Protein AF-A0A9P5R8H7-F1 (afdb_monomer_lite)

Foldseek 3Di:
DDDDDDDDDDDDDDDDDDDDDDPPPPDPPPVPPPPPPPPDPPPPPPPPPPDPDPDDPPDPPAPPDDDDPVLVVLVVVQCLPLVSVVCQQQQCVDVVRDALVNNLVVSQVSCVVVVHHHDSVRVLVVLVQLLQLLVVLVVLVVVVVPPDDDPVVNVVVSCVSHVCNVSRCVNCVPDPDSHRPHNNPPPPPDDDDDDPDDPPPPDPDDDDDDDDDPVVPPDDPPPPDDDDDDDDDDDDDDDDDDDDDDDDDDDDDDDDDDDDDDDDDPPCPVVVVVVVVVVVVVVVVVVVVVVVVVVVVVVVVVVVVVVVVVVVVVVVVVVVVVVVVVVVVVVVVVVVVVVVVVVVVVVVVVVVVVVVVVVVVVVVPPDPPDD

Secondary structure (DSSP, 8-state):
-------------------------------------------TTS-S---TT-S----S----SPPPHHHHHHHHHHHTSHHHHHHHH-GGGSSSPPPHHHHHHHHHHHHHHTT----HHHHHHHHHHHHHHHHHHHHHHHHGGGS---HHHHHHHHHHH-TTHHHHHHHHSSSS--S-TTTSSTT-SS-----------------------GGG----S--------------------------------------------SS-HHHHHHHHHHHHHHHHHHHHHHHHHHHHHHHHHHHHHHHHHHHHHHHHHHHHHHHHHHHHHHHHHHHHHHHHHHHHHHHHHHHHHHHHHHHHHHHHTS-----

pLDDT: mean 70.63, std 23.41, range [32.88, 98.5]

Structure (mmCIF, N/CA/C/O backbone):
data_AF-A0A9P5R8H7-F1
#
_entry.id   AF-A0A9P5R8H7-F1
#
loop_
_atom_site.group_PDB
_atom_site.id
_atom_site.type_symbol
_atom_site.label_atom_id
_atom_site.label_alt_id
_atom_site.label_comp_id
_atom_site.label_asym_id
_atom_site.label_entity_id
_atom_site.label_seq_id
_atom_site.pdbx_PDB_ins_code
_atom_site.Cartn_x
_atom_site.Cartn_y
_atom_site.Cartn_z
_atom_site.occupancy
_atom_site.B_iso_or_equiv
_atom_site.auth_seq_id
_atom_site.auth_comp_id
_atom_site.auth_asym_id
_atom_site.auth_atom_id
_atom_site.pdbx_PDB_model_num
ATOM 1 N N . MET A 1 1 ? -70.619 -16.893 -37.963 1.00 44.19 1 MET A N 1
ATOM 2 C CA . MET A 1 1 ? -71.552 -15.949 -37.317 1.00 44.19 1 MET A CA 1
ATOM 3 C C . MET A 1 1 ? -70.772 -14.695 -36.994 1.00 44.19 1 MET A C 1
ATOM 5 O O . MET A 1 1 ? -69.764 -14.769 -36.306 1.00 44.19 1 MET A O 1
ATOM 9 N N . SER A 1 2 ? -71.169 -13.599 -37.625 1.00 39.81 2 SER A N 1
ATOM 10 C CA . SER A 1 2 ? -70.500 -12.304 -37.603 1.00 39.81 2 SER A CA 1
ATOM 11 C C . SER A 1 2 ? -70.903 -11.526 -36.353 1.00 39.81 2 SER A C 1
ATOM 13 O O . SER A 1 2 ? -72.093 -11.394 -36.086 1.00 39.81 2 SER A O 1
ATOM 15 N N . SER A 1 3 ? -69.942 -10.963 -35.624 1.00 43.50 3 SER A N 1
ATOM 16 C CA . SER A 1 3 ? -70.226 -9.949 -34.604 1.00 43.50 3 SER A CA 1
ATOM 17 C C . SER A 1 3 ? -69.104 -8.916 -34.555 1.00 43.50 3 SER A C 1
ATOM 19 O O . SER A 1 3 ? -68.051 -9.105 -33.953 1.00 43.50 3 SER A O 1
ATOM 21 N N . SER A 1 4 ? -69.381 -7.828 -35.261 1.00 51.56 4 SER A N 1
ATOM 22 C CA . SER A 1 4 ? -68.771 -6.505 -35.208 1.00 51.56 4 SER A CA 1
ATOM 23 C C . SER A 1 4 ? -68.973 -5.819 -33.850 1.00 51.56 4 SER A C 1
ATOM 25 O O . SER A 1 4 ? -70.066 -5.878 -33.294 1.00 51.56 4 SER A O 1
ATOM 27 N N . GLY A 1 5 ? -67.975 -5.067 -33.383 1.00 43.44 5 GLY A N 1
ATOM 28 C CA . GLY A 1 5 ? -68.107 -4.113 -32.272 1.00 43.44 5 GLY A CA 1
ATOM 29 C C . GLY A 1 5 ? -66.865 -3.221 -32.193 1.00 43.44 5 GLY A C 1
ATOM 30 O O . GLY A 1 5 ? -65.856 -3.613 -31.629 1.00 43.44 5 GLY A O 1
ATOM 31 N N . SER A 1 6 ? -66.806 -2.145 -32.978 1.00 48.56 6 SER A N 1
A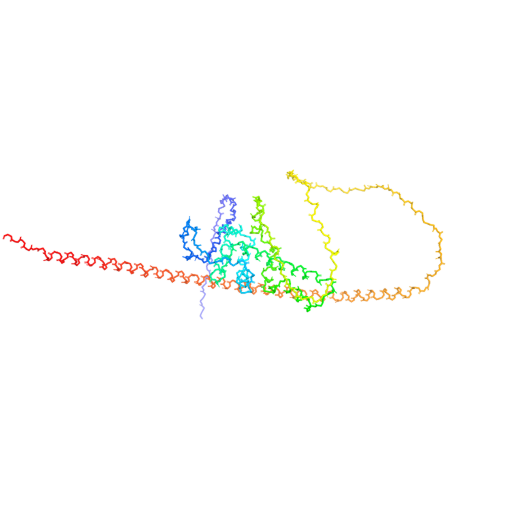TOM 32 C CA . SER A 1 6 ? -67.265 -0.791 -32.619 1.00 48.56 6 SER A CA 1
ATOM 33 C C . SER A 1 6 ? -66.218 0.005 -31.826 1.00 48.56 6 SER A C 1
ATOM 35 O O . SER A 1 6 ? -66.239 0.094 -30.601 1.00 48.56 6 SER A O 1
ATOM 37 N N . THR A 1 7 ? -65.317 0.634 -32.577 1.00 46.81 7 THR A N 1
ATOM 38 C CA . THR A 1 7 ? -64.354 1.657 -32.158 1.00 46.81 7 THR A CA 1
ATOM 39 C C . THR A 1 7 ? -65.070 2.981 -31.871 1.00 46.81 7 THR A C 1
ATOM 41 O O . THR A 1 7 ? -65.591 3.620 -32.783 1.00 46.81 7 THR A O 1
ATOM 44 N N . LYS A 1 8 ? -65.056 3.443 -30.614 1.00 54.94 8 LYS A N 1
ATOM 45 C CA . LYS A 1 8 ? -65.525 4.786 -30.238 1.00 54.94 8 LYS A CA 1
ATOM 46 C C . LYS A 1 8 ? -64.327 5.671 -29.896 1.00 54.94 8 LYS A C 1
ATOM 48 O O . LYS A 1 8 ? -63.748 5.576 -28.820 1.00 54.94 8 LYS A O 1
ATOM 53 N N . ARG A 1 9 ? -63.952 6.523 -30.854 1.00 45.62 9 ARG A N 1
ATOM 54 C CA . ARG A 1 9 ? -63.035 7.655 -30.669 1.00 45.62 9 ARG A CA 1
ATOM 55 C C . ARG A 1 9 ? -63.694 8.681 -29.743 1.00 45.62 9 ARG A C 1
ATOM 57 O O . ARG A 1 9 ? -64.776 9.169 -30.057 1.00 45.62 9 ARG A O 1
ATOM 64 N N . GLN A 1 10 ? -63.029 9.039 -28.648 1.00 48.84 10 GLN A N 1
ATOM 65 C CA . GLN A 1 10 ? -63.297 10.275 -27.914 1.00 48.84 10 GLN A CA 1
ATOM 66 C C . GLN A 1 10 ? -62.145 11.247 -28.164 1.00 48.84 10 GLN A C 1
ATOM 68 O O . GLN A 1 10 ? -61.011 11.030 -27.746 1.00 48.84 10 GLN A O 1
ATOM 73 N N . SER A 1 11 ? -62.458 12.309 -28.897 1.00 49.94 11 SER A N 1
ATOM 74 C CA . SER A 1 11 ? -61.641 13.502 -29.070 1.00 49.94 11 SER A CA 1
ATOM 75 C C . SER A 1 11 ? -61.832 14.414 -27.858 1.00 49.94 11 SER A C 1
ATOM 77 O O . SER A 1 11 ? -62.843 15.106 -27.755 1.00 49.94 11 SER A O 1
ATOM 79 N N . GLY A 1 12 ? -60.869 14.397 -26.937 1.00 47.12 12 GLY A N 1
ATOM 80 C CA . GLY A 1 12 ? -60.758 15.367 -25.851 1.00 47.12 12 GLY A CA 1
ATOM 81 C C . GLY A 1 12 ? -59.873 16.534 -26.278 1.00 47.12 12 GLY A C 1
ATOM 82 O O . GLY A 1 12 ? -58.651 16.431 -26.251 1.00 47.12 12 GLY A O 1
ATOM 83 N N . SER A 1 13 ? -60.507 17.628 -26.693 1.00 47.19 13 SER A N 1
ATOM 84 C CA . SER A 1 13 ? -59.889 18.946 -26.842 1.00 47.19 13 SER A CA 1
ATOM 85 C C . SER A 1 13 ? -59.647 19.529 -25.453 1.00 47.19 13 SER A C 1
ATOM 87 O O . SER A 1 13 ? -60.611 19.806 -24.740 1.00 47.19 13 SER A O 1
ATOM 89 N N . VAL A 1 14 ? -58.386 19.748 -25.079 1.00 53.59 14 VAL A N 1
ATOM 90 C CA . VAL A 1 14 ? -58.046 20.562 -23.907 1.00 53.59 14 VAL A CA 1
ATOM 91 C C . VAL A 1 14 ? -57.077 21.649 -24.349 1.00 53.59 14 VAL A C 1
ATOM 93 O O . VAL A 1 14 ? -55.919 21.407 -24.678 1.00 53.59 14 VAL A O 1
ATOM 96 N N . THR A 1 15 ? -57.618 22.858 -24.412 1.00 44.88 15 THR A N 1
ATOM 97 C CA . THR A 1 15 ? -56.923 24.129 -24.582 1.00 44.88 15 THR A CA 1
ATOM 98 C C . THR A 1 15 ? -55.970 24.356 -23.412 1.00 44.88 15 THR A C 1
ATOM 100 O O . THR A 1 15 ? -56.403 24.643 -22.297 1.00 44.88 15 THR A O 1
ATOM 103 N N . SER A 1 16 ? -54.670 24.241 -23.671 1.00 40.56 16 SER A N 1
ATOM 104 C CA . SER A 1 16 ? -53.615 24.607 -22.726 1.00 40.56 16 SER A CA 1
ATOM 105 C C . SER A 1 16 ? -53.464 26.127 -22.681 1.00 40.56 16 SER A C 1
ATOM 107 O O . SER A 1 16 ? -52.866 26.735 -23.568 1.00 40.56 16 SER A O 1
ATOM 109 N N . THR A 1 17 ? -54.003 26.749 -21.636 1.00 47.34 17 THR A N 1
ATOM 110 C CA . THR A 1 17 ? -53.687 28.130 -21.265 1.00 47.34 17 THR A CA 1
ATOM 111 C C . THR A 1 17 ? -52.236 28.212 -20.805 1.00 47.34 17 THR A C 1
ATOM 113 O O . THR A 1 17 ? -51.846 27.619 -19.799 1.00 47.34 17 THR A O 1
ATOM 116 N N . ALA A 1 18 ? -51.437 28.956 -21.563 1.00 48.09 18 ALA A N 1
ATOM 117 C CA . ALA A 1 18 ? -50.078 29.321 -21.220 1.00 48.09 18 ALA A CA 1
ATOM 118 C C . ALA A 1 18 ? -50.074 30.282 -20.022 1.00 48.09 18 ALA A C 1
ATOM 120 O O . ALA A 1 18 ? -50.443 31.447 -20.146 1.00 48.09 18 ALA A O 1
ATOM 121 N N . THR A 1 19 ? -49.607 29.810 -18.868 1.00 44.69 19 THR A N 1
ATOM 122 C CA . THR A 1 19 ? -49.127 30.680 -17.790 1.00 44.69 19 THR A CA 1
ATOM 123 C C . THR A 1 19 ? -47.609 30.640 -17.779 1.00 44.69 19 THR A C 1
ATOM 125 O O . THR A 1 19 ? -46.993 29.626 -17.442 1.00 44.69 19 THR A O 1
ATOM 128 N N . ALA A 1 20 ? -47.017 31.762 -18.180 1.00 51.56 20 ALA A N 1
ATOM 129 C CA . ALA A 1 20 ? -45.598 32.040 -18.093 1.00 51.56 20 ALA A CA 1
ATOM 130 C C . ALA A 1 20 ? -45.127 31.924 -16.636 1.00 51.56 20 ALA A C 1
ATOM 132 O O . ALA A 1 20 ? -45.407 32.787 -15.807 1.00 51.56 20 ALA A O 1
ATOM 133 N N . SER A 1 21 ? -44.395 30.854 -16.330 1.00 41.25 21 SER A N 1
ATOM 134 C CA . SER A 1 21 ? -43.708 30.697 -15.054 1.00 41.25 21 SER A CA 1
ATOM 135 C C . SER A 1 21 ? -42.206 30.813 -15.280 1.00 41.25 21 SER A C 1
ATOM 137 O O . SER A 1 21 ? -41.552 29.914 -15.804 1.00 41.25 21 SER A O 1
ATOM 139 N N . SER A 1 22 ? -41.711 32.006 -14.951 1.00 44.47 22 SER A N 1
ATOM 140 C CA . SER A 1 22 ? -40.356 32.349 -14.517 1.00 44.47 22 SER A CA 1
ATOM 141 C C . SER A 1 22 ? -39.325 31.215 -14.600 1.00 44.47 22 SER A C 1
ATOM 143 O O . SER A 1 22 ? -39.225 30.347 -13.730 1.00 44.47 22 SER A O 1
ATOM 145 N N . SER A 1 23 ? -38.498 31.277 -15.644 1.00 44.38 23 SER A N 1
ATOM 146 C CA . SER A 1 23 ? -37.297 30.464 -15.821 1.00 44.38 23 SER A CA 1
ATOM 147 C C . SER A 1 23 ? -36.239 30.825 -14.765 1.00 44.38 23 SER A C 1
ATOM 149 O O . SER A 1 23 ? -35.220 31.459 -15.056 1.00 44.38 23 SER A O 1
ATOM 151 N N . LYS A 1 24 ? -36.437 30.370 -13.523 1.00 48.03 24 LYS A N 1
ATOM 152 C CA . LYS A 1 24 ? -35.333 30.167 -12.581 1.00 48.03 24 LYS A CA 1
ATOM 153 C C . LYS A 1 24 ? -34.481 29.035 -13.140 1.00 48.03 24 LYS A C 1
ATOM 155 O O . LYS A 1 24 ? -34.840 27.865 -13.027 1.00 48.03 24 LYS A O 1
ATOM 160 N N . ARG A 1 25 ? -33.348 29.403 -13.751 1.00 42.44 25 ARG A N 1
ATOM 161 C CA . ARG A 1 25 ? -32.241 28.499 -14.085 1.00 42.44 25 ARG A CA 1
ATOM 162 C C . ARG A 1 25 ? -31.930 27.645 -12.855 1.00 42.44 25 ARG A C 1
ATOM 164 O O . ARG A 1 25 ? -31.210 28.078 -11.956 1.00 42.44 25 ARG A O 1
ATOM 171 N N . ARG A 1 26 ? -32.476 26.430 -12.811 1.00 40.03 26 ARG A N 1
ATOM 172 C CA . ARG A 1 26 ? -32.004 25.379 -11.918 1.00 40.03 26 ARG A CA 1
ATOM 173 C C . ARG A 1 26 ? -30.593 25.058 -12.385 1.00 40.03 26 ARG A C 1
ATOM 175 O O . ARG A 1 26 ? -30.404 24.337 -13.359 1.00 40.03 26 ARG A O 1
ATOM 182 N N . ARG A 1 27 ? -29.601 25.654 -11.717 1.00 47.47 27 ARG A N 1
ATOM 183 C CA . ARG A 1 27 ? -28.251 25.093 -11.708 1.00 47.47 27 ARG A CA 1
ATOM 184 C C . ARG A 1 27 ? -28.425 23.619 -11.331 1.00 47.47 27 ARG A C 1
ATOM 186 O O . ARG A 1 27 ? -29.173 23.362 -10.381 1.00 47.47 27 ARG A O 1
ATOM 193 N N . PRO A 1 28 ? -27.830 22.664 -12.063 1.00 46.19 28 PRO A N 1
ATOM 194 C CA . PRO A 1 28 ? -27.804 21.299 -11.579 1.00 46.19 28 PRO A CA 1
ATOM 195 C C . PRO A 1 28 ? -27.222 21.374 -10.172 1.00 46.19 28 PRO A C 1
ATOM 197 O O . PRO A 1 28 ? -26.145 21.941 -9.975 1.00 46.19 28 PRO A O 1
ATOM 200 N N . LEU A 1 29 ? -27.991 20.904 -9.190 1.00 43.50 29 LEU A N 1
ATOM 201 C CA . LEU A 1 29 ? -27.447 20.559 -7.893 1.00 43.50 29 LEU A CA 1
ATOM 202 C C . LEU A 1 29 ? -26.326 19.578 -8.214 1.00 43.50 29 LEU A C 1
ATOM 204 O O . LEU A 1 29 ? -26.573 18.411 -8.516 1.00 43.50 29 LEU A O 1
ATOM 208 N N . ILE A 1 30 ? -25.097 20.093 -8.217 1.00 42.91 30 ILE A N 1
ATOM 209 C CA . ILE A 1 30 ? -23.919 19.309 -7.913 1.00 42.91 30 ILE A CA 1
ATOM 210 C C . ILE A 1 30 ? -24.287 18.744 -6.551 1.00 42.91 30 ILE A C 1
ATOM 212 O O . ILE A 1 30 ? -24.227 19.452 -5.547 1.00 42.91 30 ILE A O 1
ATOM 216 N N . LYS A 1 31 ? -24.834 17.520 -6.542 1.00 44.47 31 LYS A N 1
ATOM 217 C CA . LYS A 1 31 ? -24.885 16.712 -5.335 1.00 44.47 31 LYS A CA 1
ATOM 218 C C . LYS A 1 31 ? -23.462 16.794 -4.833 1.00 44.47 31 LYS A C 1
ATOM 220 O O . LYS A 1 31 ? -22.558 16.343 -5.537 1.00 44.47 31 LYS A O 1
ATOM 225 N N . ALA A 1 32 ? -23.284 17.494 -3.716 1.00 45.84 32 ALA A N 1
ATOM 226 C CA . ALA A 1 32 ? -22.049 17.465 -2.979 1.00 45.84 32 ALA A CA 1
ATOM 227 C C . ALA A 1 32 ? -21.697 15.985 -2.910 1.00 45.84 32 ALA A C 1
ATOM 229 O O . ALA A 1 32 ? -22.467 15.188 -2.369 1.00 45.84 32 ALA A O 1
ATOM 230 N N . LEU A 1 33 ? -20.632 15.614 -3.621 1.00 40.81 33 LEU A N 1
ATOM 231 C CA . LEU A 1 33 ? -19.953 14.361 -3.396 1.00 40.81 33 LEU A CA 1
ATOM 232 C C . LEU A 1 33 ? -19.591 14.456 -1.925 1.00 40.81 33 LEU A C 1
ATOM 234 O O . LEU A 1 33 ? -18.676 15.190 -1.553 1.00 40.81 33 LEU A O 1
ATOM 238 N N . LEU A 1 34 ? -20.432 13.841 -1.092 1.00 44.22 34 LEU A N 1
ATOM 239 C CA . LEU A 1 34 ? -20.101 13.590 0.290 1.00 44.22 34 LEU A CA 1
ATOM 240 C C . LEU A 1 34 ? -18.707 12.967 0.242 1.00 44.22 34 LEU A C 1
ATOM 242 O O . LEU A 1 34 ? -18.481 12.103 -0.618 1.00 44.22 34 LEU A O 1
ATOM 246 N N . PRO A 1 35 ? -17.756 13.459 1.052 1.00 40.81 35 PRO A N 1
ATOM 247 C CA . PRO A 1 35 ? -16.462 12.817 1.130 1.00 40.81 35 PRO A CA 1
ATOM 248 C C . PRO A 1 35 ? -16.745 11.344 1.389 1.00 40.81 35 PRO A C 1
ATOM 250 O O . PRO A 1 35 ? -17.482 11.009 2.314 1.00 40.81 35 PRO A O 1
ATOM 253 N N . ILE A 1 36 ? -16.244 10.489 0.501 1.00 38.62 36 ILE A N 1
ATOM 254 C CA . ILE A 1 36 ? -16.142 9.067 0.774 1.00 38.62 36 ILE A CA 1
ATOM 255 C C . ILE A 1 36 ? -15.228 9.021 1.992 1.00 38.62 36 ILE A C 1
ATOM 257 O O . ILE A 1 36 ? -14.014 9.170 1.869 1.00 38.62 36 ILE A O 1
ATOM 261 N N . THR A 1 37 ? -15.830 8.962 3.175 1.00 36.91 37 THR A N 1
ATOM 262 C CA . THR A 1 37 ? -15.179 8.482 4.378 1.00 36.91 37 THR A CA 1
ATOM 263 C C . THR A 1 37 ? -14.861 7.038 4.052 1.00 36.91 37 THR A C 1
ATOM 265 O O . THR A 1 37 ? -15.726 6.168 4.069 1.00 36.91 37 THR A O 1
ATOM 268 N N . LEU A 1 38 ? -13.642 6.830 3.559 1.00 37.34 38 LEU A N 1
ATOM 269 C CA . LEU A 1 38 ? -13.012 5.531 3.615 1.00 37.34 38 LEU A CA 1
ATOM 270 C C . LEU A 1 38 ? -12.995 5.193 5.100 1.00 37.34 38 LEU A C 1
ATOM 272 O O . LEU A 1 38 ? -12.265 5.837 5.854 1.00 37.34 38 LEU A O 1
ATOM 276 N N . ASP A 1 39 ? -13.850 4.257 5.499 1.00 35.94 39 ASP A N 1
ATOM 277 C CA . ASP A 1 39 ? -13.673 3.518 6.738 1.00 35.94 39 ASP A CA 1
ATOM 278 C C . ASP A 1 39 ? -12.311 2.831 6.610 1.00 35.94 39 ASP A C 1
ATOM 280 O O . ASP A 1 39 ? -12.178 1.740 6.051 1.00 35.94 39 ASP A O 1
ATOM 284 N N . LEU A 1 40 ? -11.263 3.538 7.053 1.00 41.22 40 LEU A N 1
ATOM 285 C CA . LEU A 1 40 ? -10.064 2.875 7.532 1.00 41.22 40 LEU A CA 1
ATOM 286 C C . LEU A 1 40 ? -10.553 1.845 8.554 1.00 41.22 40 LEU A C 1
ATOM 288 O O . LEU A 1 40 ? -11.442 2.195 9.332 1.00 41.22 40 LEU A O 1
ATOM 292 N N . PRO A 1 41 ? -10.003 0.617 8.573 1.00 39.59 41 PRO A N 1
ATOM 293 C CA . PRO A 1 41 ? -10.265 -0.295 9.672 1.00 39.59 41 PRO A CA 1
ATOM 294 C C . PRO A 1 41 ? -10.038 0.489 10.957 1.00 39.59 41 PRO A C 1
ATOM 296 O O . PRO A 1 41 ? -8.939 1.008 11.184 1.00 39.59 41 PRO A O 1
ATOM 299 N N . GLU A 1 42 ? -11.128 0.671 11.697 1.00 40.50 42 GLU A N 1
ATOM 300 C CA . GLU A 1 42 ? -11.137 1.343 12.975 1.00 40.50 42 GLU A CA 1
ATOM 301 C C . GLU A 1 42 ? -10.072 0.631 13.795 1.00 40.50 42 GLU A C 1
ATOM 303 O O . GLU A 1 42 ? -10.102 -0.586 13.990 1.00 40.50 42 GLU A O 1
ATOM 308 N N . VAL A 1 43 ? -9.020 1.371 14.124 1.00 48.56 43 VAL A N 1
ATOM 309 C CA . VAL A 1 43 ? -7.929 0.864 14.938 1.00 48.56 43 VAL A CA 1
ATOM 310 C C . VAL A 1 43 ? -8.453 0.868 16.372 1.00 48.56 43 VAL A C 1
ATOM 312 O O . VAL A 1 43 ? -7.986 1.640 17.197 1.00 48.56 43 VAL A O 1
ATOM 315 N N . GLU A 1 44 ? -9.476 0.053 16.649 1.00 44.78 44 GLU A N 1
ATOM 316 C CA . GLU A 1 44 ? -10.130 -0.045 17.963 1.00 44.78 44 GLU A CA 1
ATOM 317 C C . GLU A 1 44 ? -9.202 -0.645 19.035 1.00 44.78 44 GLU A C 1
ATOM 319 O O . GLU A 1 44 ? -9.541 -0.634 20.210 1.00 44.78 44 GLU A O 1
ATOM 324 N N . ASP A 1 45 ? -7.993 -1.080 18.665 1.00 46.28 45 ASP A N 1
ATOM 325 C CA . ASP A 1 45 ? -6.978 -1.592 19.593 1.00 46.28 45 ASP A CA 1
ATOM 326 C C . ASP A 1 45 ? -5.694 -0.737 19.631 1.00 46.28 45 ASP A C 1
ATOM 328 O O . ASP A 1 45 ? -4.605 -1.242 19.921 1.00 46.28 45 ASP A O 1
ATOM 332 N N . LEU A 1 46 ? -5.773 0.564 19.330 1.00 49.81 46 LEU A N 1
ATOM 333 C CA . LEU A 1 46 ? -4.760 1.508 19.814 1.00 49.81 46 LEU A CA 1
ATOM 334 C C . LEU A 1 46 ? -5.315 2.145 21.095 1.00 49.81 46 LEU A C 1
ATOM 336 O O . LEU A 1 46 ? -6.292 2.883 21.005 1.00 49.81 46 LEU A O 1
ATOM 340 N N . PRO A 1 47 ? -4.756 1.843 22.284 1.00 44.56 47 PRO A N 1
ATOM 341 C CA . PRO A 1 47 ? -5.270 2.382 23.537 1.00 44.56 47 PRO A CA 1
ATOM 342 C C . PRO A 1 47 ? -5.286 3.913 23.469 1.00 44.56 47 PRO A C 1
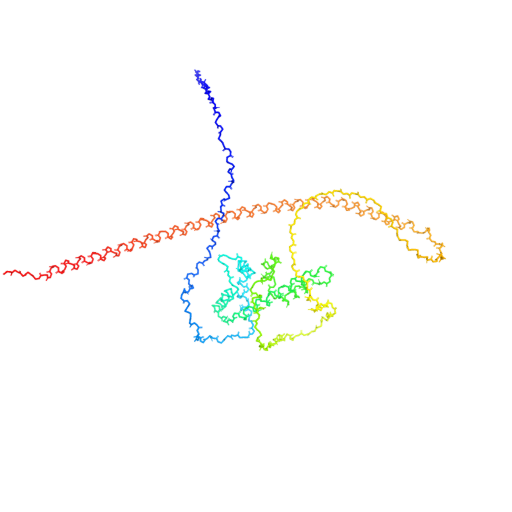ATOM 344 O O . PRO A 1 47 ? -4.237 4.540 23.329 1.00 44.56 47 PRO A O 1
ATOM 347 N N . GLU A 1 48 ? -6.482 4.503 23.575 1.00 50.25 48 GLU A N 1
ATOM 348 C CA . GLU A 1 48 ? -6.705 5.958 23.646 1.00 50.25 48 GLU A CA 1
ATOM 349 C C . GLU A 1 48 ? -6.005 6.602 24.857 1.00 50.25 48 GLU A C 1
ATOM 351 O O . GLU A 1 48 ? -5.771 7.809 24.879 1.00 50.25 48 GLU A O 1
ATOM 356 N N . ASP A 1 49 ? -5.564 5.785 25.812 1.00 41.25 49 ASP A N 1
ATOM 357 C CA . ASP A 1 49 ? -4.670 6.167 26.893 1.00 41.25 49 ASP A CA 1
ATOM 358 C C . ASP A 1 49 ? -3.212 5.863 26.515 1.00 41.25 49 ASP A C 1
ATOM 360 O O . ASP A 1 49 ? -2.600 4.925 27.032 1.00 41.25 49 ASP A O 1
ATOM 364 N N . VAL A 1 50 ? -2.614 6.667 25.631 1.00 43.56 50 VAL A N 1
ATOM 365 C CA . VAL A 1 50 ? -1.154 6.843 25.659 1.00 43.56 50 VAL A CA 1
ATOM 366 C C . VAL A 1 50 ? -0.890 7.869 26.761 1.00 43.56 50 VAL A C 1
ATOM 368 O O . VAL A 1 50 ? -1.159 9.056 26.560 1.00 43.56 50 VAL A O 1
ATOM 371 N N . PRO A 1 51 ? -0.410 7.465 27.953 1.00 36.47 51 PRO A N 1
ATOM 372 C CA . PRO A 1 51 ? -0.138 8.408 29.020 1.00 36.47 51 PRO A CA 1
ATOM 373 C C . PRO A 1 51 ? 0.907 9.400 28.516 1.00 36.47 51 PRO A C 1
ATOM 375 O O . PRO A 1 51 ? 1.925 9.001 27.946 1.00 36.47 51 PRO A O 1
ATOM 378 N N . VAL A 1 52 ? 0.691 10.688 28.783 1.00 45.84 52 VAL A N 1
ATOM 379 C CA . VAL A 1 52 ? 1.625 11.803 28.523 1.00 45.84 52 VAL A CA 1
ATOM 380 C C . VAL A 1 52 ? 2.848 11.720 29.470 1.00 45.84 52 VAL A C 1
ATOM 382 O O . VAL A 1 52 ? 3.320 12.700 30.030 1.00 45.84 52 VAL A O 1
ATOM 385 N N . GLY A 1 53 ? 3.359 10.510 29.700 1.00 40.16 53 GLY A N 1
ATOM 386 C CA . GLY A 1 53 ? 4.362 10.163 30.701 1.00 40.16 53 GLY A CA 1
ATOM 387 C C . GLY A 1 53 ? 5.254 8.988 30.295 1.00 40.16 53 GLY A C 1
ATOM 388 O O . GLY A 1 53 ? 5.771 8.298 31.167 1.00 40.16 53 GLY A O 1
ATOM 389 N N . TYR A 1 54 ? 5.467 8.750 28.996 1.00 42.81 54 TYR A N 1
ATOM 390 C CA . TYR A 1 54 ? 6.523 7.850 28.512 1.00 42.81 54 TYR A CA 1
ATOM 391 C C . TYR A 1 54 ? 7.902 8.523 28.612 1.00 42.81 54 TYR A C 1
ATOM 393 O O . TYR A 1 54 ? 8.574 8.796 27.624 1.00 42.81 54 TYR A O 1
ATOM 401 N N . GLN A 1 55 ? 8.339 8.790 29.838 1.00 44.12 55 GLN A N 1
ATOM 402 C CA . GLN A 1 55 ? 9.754 8.936 30.151 1.00 44.12 55 GLN A CA 1
ATOM 403 C C . GLN A 1 55 ? 10.104 7.748 31.050 1.00 44.12 55 GLN A C 1
ATOM 405 O O . GLN A 1 55 ? 9.601 7.648 32.165 1.00 44.12 55 GLN A O 1
ATOM 410 N N . ASN A 1 56 ? 10.964 6.851 30.559 1.00 39.19 56 ASN A N 1
ATOM 411 C CA . ASN A 1 56 ? 11.640 5.779 31.311 1.00 39.19 56 ASN A CA 1
ATOM 412 C C . ASN A 1 56 ? 11.045 4.356 31.290 1.00 39.19 56 ASN A C 1
ATOM 414 O O . ASN A 1 56 ? 11.348 3.569 32.188 1.00 39.19 56 ASN A O 1
ATOM 418 N N . PHE A 1 57 ? 10.335 3.936 30.236 1.00 41.38 57 PHE A N 1
ATOM 419 C CA . PHE A 1 57 ? 10.455 2.519 29.865 1.00 41.38 57 PHE A CA 1
ATOM 420 C C . PHE A 1 57 ? 11.844 2.339 29.256 1.00 41.38 57 PHE A C 1
ATOM 422 O O . PHE A 1 57 ? 12.150 2.948 28.233 1.00 41.38 57 PHE A O 1
ATOM 429 N N . ARG A 1 58 ? 12.708 1.551 29.910 1.00 39.22 58 ARG A N 1
ATOM 430 C CA . ARG A 1 58 ? 13.963 1.087 29.305 1.00 39.22 58 ARG A CA 1
ATOM 431 C C . ARG A 1 58 ? 13.592 0.337 28.029 1.00 39.22 58 ARG A C 1
ATOM 433 O O . ARG A 1 58 ? 13.195 -0.825 28.088 1.00 39.22 58 ARG A O 1
ATOM 440 N N . HIS A 1 59 ? 13.652 1.040 26.903 1.00 47.66 59 HIS A N 1
ATOM 441 C CA . HIS A 1 59 ? 13.522 0.442 25.590 1.00 47.66 59 HIS A CA 1
ATOM 442 C C . HIS A 1 59 ? 14.577 -0.667 25.486 1.00 47.66 59 HIS A C 1
ATOM 444 O O . HIS A 1 59 ? 15.719 -0.431 25.894 1.00 47.66 59 HIS A O 1
ATOM 450 N N . PRO A 1 60 ? 14.219 -1.872 25.001 1.00 51.41 60 PRO A N 1
ATOM 451 C CA . PRO A 1 60 ? 15.229 -2.840 24.597 1.00 51.41 60 PRO A CA 1
ATOM 452 C C . PRO A 1 60 ? 16.164 -2.104 23.642 1.00 51.41 60 PRO A C 1
ATOM 454 O O . PRO A 1 60 ? 15.682 -1.449 22.720 1.00 51.41 60 PRO A O 1
ATOM 457 N N . GLU A 1 61 ? 17.453 -2.113 23.969 1.00 55.59 61 GLU A N 1
ATOM 458 C CA . GLU A 1 61 ? 18.507 -1.297 23.368 1.00 55.59 61 GLU A CA 1
ATOM 459 C C . GLU A 1 61 ? 18.244 -1.072 21.876 1.00 55.59 61 GLU A C 1
ATOM 461 O O . GLU A 1 61 ? 18.189 -2.029 21.100 1.00 55.59 61 GLU A O 1
ATOM 466 N N . ASN A 1 62 ? 17.992 0.187 21.495 1.00 60.09 62 ASN A N 1
ATOM 467 C CA . ASN A 1 62 ? 17.735 0.561 20.110 1.00 60.09 62 ASN A CA 1
ATOM 468 C C . ASN A 1 62 ? 18.893 0.027 19.264 1.00 60.09 62 ASN A C 1
ATOM 470 O O . ASN A 1 62 ? 20.017 0.517 19.368 1.00 60.09 62 ASN A O 1
ATOM 474 N N . ARG A 1 63 ? 18.629 -0.998 18.446 1.00 62.28 63 ARG A N 1
ATOM 475 C CA . ARG A 1 63 ? 19.639 -1.551 17.547 1.00 62.28 63 ARG A CA 1
ATOM 476 C C . ARG A 1 63 ? 19.995 -0.469 16.533 1.00 62.28 63 ARG A C 1
ATOM 478 O O . ARG A 1 63 ? 19.213 -0.168 15.634 1.00 62.28 63 ARG A O 1
ATOM 485 N N . THR A 1 64 ? 21.184 0.098 16.670 1.00 66.25 64 THR A N 1
ATOM 486 C CA . THR A 1 64 ? 21.821 0.977 15.678 1.00 66.25 64 THR A CA 1
ATOM 487 C C . THR A 1 64 ? 22.611 0.189 14.625 1.00 66.25 64 THR A C 1
ATOM 489 O O . THR A 1 64 ? 23.299 0.781 13.804 1.00 66.25 64 THR A O 1
ATOM 492 N N . GLY A 1 65 ? 22.505 -1.146 14.623 1.00 75.12 65 GLY A N 1
ATOM 493 C CA . GLY A 1 65 ? 23.214 -2.027 13.692 1.00 75.12 65 GLY A CA 1
ATOM 494 C C . GLY A 1 65 ? 22.642 -2.046 12.272 1.00 75.12 65 GLY A C 1
ATOM 495 O O . GLY A 1 65 ? 21.576 -1.487 12.003 1.00 75.12 65 GLY A O 1
ATOM 496 N N . THR A 1 66 ? 23.347 -2.737 11.378 1.00 88.62 66 THR A N 1
ATOM 497 C CA . THR A 1 66 ? 22.973 -2.994 9.980 1.00 88.62 66 THR A CA 1
ATOM 498 C C . THR A 1 66 ? 21.533 -3.507 9.866 1.00 88.62 66 THR A C 1
ATOM 500 O O . THR A 1 66 ? 21.024 -4.172 10.770 1.00 88.62 66 THR A O 1
ATOM 503 N N . TRP A 1 67 ? 20.836 -3.134 8.792 1.00 93.69 67 TRP A N 1
ATOM 504 C CA . TRP A 1 67 ? 19.478 -3.609 8.519 1.00 93.69 67 TRP A CA 1
ATOM 505 C C . TRP A 1 67 ? 19.531 -5.018 7.936 1.00 93.69 67 TRP A C 1
ATOM 507 O O . TRP A 1 67 ? 20.179 -5.225 6.914 1.00 93.69 67 TRP A O 1
ATOM 517 N N . ASP A 1 68 ? 18.829 -5.958 8.564 1.00 94.81 68 ASP A N 1
ATOM 518 C CA . ASP A 1 68 ? 18.692 -7.313 8.034 1.00 94.81 68 ASP A CA 1
ATOM 519 C C . ASP A 1 68 ? 17.629 -7.352 6.926 1.00 94.81 68 ASP A C 1
ATOM 521 O O . ASP A 1 68 ? 16.624 -6.634 6.973 1.00 94.81 68 ASP A O 1
ATOM 525 N N . ASP A 1 69 ? 17.782 -8.273 5.971 1.00 93.56 69 ASP A N 1
ATOM 526 C CA . ASP A 1 69 ? 16.834 -8.472 4.865 1.00 93.56 69 ASP A CA 1
ATOM 527 C C . ASP A 1 69 ? 15.387 -8.660 5.346 1.00 93.56 69 ASP A C 1
ATOM 529 O O . ASP A 1 69 ? 14.436 -8.225 4.698 1.00 93.56 69 ASP A O 1
ATOM 533 N N . ALA A 1 70 ? 15.188 -9.326 6.486 1.00 95.38 70 ALA A N 1
ATOM 534 C CA . ALA A 1 70 ? 13.858 -9.544 7.048 1.00 95.38 70 ALA A CA 1
ATOM 535 C C . ALA A 1 70 ? 13.197 -8.226 7.493 1.00 95.38 70 ALA A C 1
ATOM 537 O O . ALA A 1 70 ? 12.010 -8.021 7.242 1.00 95.38 70 ALA A O 1
ATOM 538 N N . GLU A 1 71 ? 13.969 -7.312 8.086 1.00 95.69 71 GLU A N 1
ATOM 539 C CA . GLU A 1 71 ? 13.495 -5.995 8.524 1.00 95.69 71 GLU A CA 1
ATOM 540 C C . GLU A 1 71 ? 13.132 -5.116 7.326 1.00 95.69 71 GLU A C 1
ATOM 542 O O . GLU A 1 71 ? 12.069 -4.486 7.292 1.00 95.69 71 GLU A O 1
ATOM 547 N N . GLU A 1 72 ? 13.993 -5.124 6.306 1.00 95.38 72 GLU A N 1
ATOM 548 C CA . GLU A 1 72 ? 13.748 -4.419 5.050 1.00 95.38 72 GLU A CA 1
ATOM 549 C C . GLU A 1 72 ? 12.491 -4.936 4.352 1.00 95.38 72 GLU A C 1
ATOM 551 O O . GLU A 1 72 ? 11.678 -4.142 3.879 1.00 95.38 72 GLU A O 1
ATOM 556 N N . ASN A 1 73 ? 12.285 -6.254 4.329 1.00 95.38 73 ASN A N 1
ATOM 557 C CA . ASN A 1 73 ? 11.098 -6.855 3.729 1.00 95.38 73 ASN A CA 1
ATOM 558 C C . ASN A 1 73 ? 9.803 -6.463 4.455 1.00 95.38 73 ASN A C 1
ATOM 560 O O . ASN A 1 73 ? 8.773 -6.321 3.797 1.00 95.38 73 ASN A O 1
ATOM 564 N N . VAL A 1 74 ? 9.827 -6.233 5.774 1.00 96.75 74 VAL A N 1
ATOM 565 C CA . VAL A 1 74 ? 8.657 -5.709 6.506 1.00 96.75 74 VAL A CA 1
ATOM 566 C C . VAL A 1 74 ? 8.344 -4.273 6.072 1.00 96.75 74 VAL A C 1
ATOM 568 O O . VAL A 1 74 ? 7.186 -3.964 5.773 1.00 96.75 74 VAL A O 1
ATOM 571 N N . LEU A 1 75 ? 9.362 -3.409 5.968 1.00 94.88 75 LEU A N 1
ATOM 572 C CA . LEU A 1 75 ? 9.192 -2.040 5.460 1.00 94.88 75 LEU A CA 1
ATOM 573 C C . LEU A 1 75 ? 8.677 -2.029 4.019 1.00 94.88 75 LEU A C 1
ATOM 575 O O . LEU A 1 75 ? 7.716 -1.323 3.703 1.00 94.88 75 LEU A O 1
ATOM 579 N N . LEU A 1 76 ? 9.288 -2.833 3.151 1.00 94.69 76 LEU A N 1
ATOM 580 C CA . LEU A 1 76 ? 8.891 -2.960 1.754 1.00 94.69 76 LEU A CA 1
ATOM 581 C C . LEU A 1 76 ? 7.495 -3.556 1.620 1.00 94.69 76 LEU A C 1
ATOM 583 O O . LEU A 1 76 ? 6.731 -3.088 0.789 1.00 94.69 76 LEU A O 1
ATOM 587 N N . GLY A 1 77 ? 7.115 -4.527 2.450 1.00 95.56 77 GLY A N 1
ATOM 588 C CA . GLY A 1 77 ? 5.759 -5.075 2.477 1.00 95.56 77 GLY A CA 1
ATOM 589 C C . GLY A 1 77 ? 4.714 -4.001 2.780 1.00 95.56 77 GLY A C 1
ATOM 590 O O . GLY A 1 77 ? 3.685 -3.926 2.105 1.00 95.56 77 GLY A O 1
ATOM 591 N N . TRP A 1 78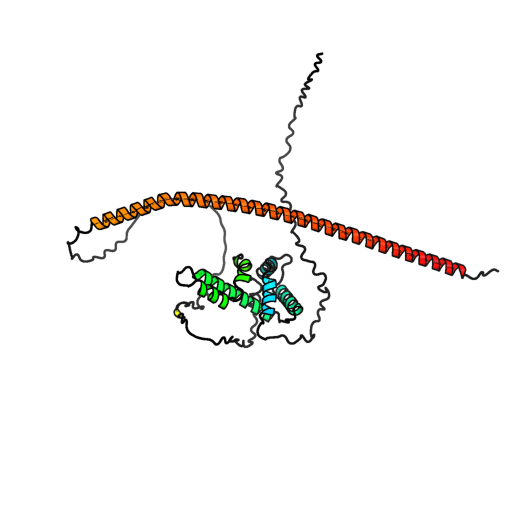 ? 5.011 -3.110 3.731 1.00 94.88 78 TRP A N 1
ATOM 592 C CA . TRP A 1 78 ? 4.148 -1.966 4.016 1.00 94.88 78 TRP A CA 1
ATOM 593 C C . TRP A 1 78 ? 4.100 -0.974 2.843 1.00 94.88 78 TRP A C 1
ATOM 595 O O . TRP A 1 78 ? 3.005 -0.612 2.406 1.00 94.88 78 TRP A O 1
ATOM 605 N N . LEU A 1 79 ? 5.260 -0.589 2.293 1.00 92.44 79 LEU A N 1
ATOM 606 C CA . LEU A 1 79 ? 5.381 0.336 1.152 1.00 92.44 79 LEU A CA 1
ATOM 607 C C . LEU A 1 79 ? 4.834 -0.234 -0.157 1.00 92.44 79 LEU A C 1
ATOM 609 O O . LEU A 1 79 ? 4.486 0.530 -1.054 1.00 92.44 79 LEU A O 1
ATOM 613 N N . ASN A 1 80 ? 4.748 -1.556 -0.285 1.00 90.44 80 ASN A N 1
ATOM 614 C CA . ASN A 1 80 ? 4.242 -2.203 -1.486 1.00 90.44 80 ASN A CA 1
ATOM 615 C C . ASN A 1 80 ? 2.706 -2.167 -1.574 1.00 90.44 80 ASN A C 1
ATOM 617 O O . ASN A 1 80 ? 2.112 -2.601 -2.559 1.00 90.44 80 ASN A O 1
ATOM 621 N N . THR A 1 81 ? 2.032 -1.624 -0.563 1.00 92.00 81 THR A N 1
ATOM 622 C CA . THR A 1 81 ? 0.600 -1.348 -0.651 1.00 92.00 81 THR A CA 1
ATOM 623 C C . THR A 1 81 ? 0.403 0.033 -1.286 1.00 92.00 81 THR A C 1
ATOM 625 O O . THR A 1 81 ? 0.893 1.016 -0.727 1.00 92.00 81 THR A O 1
ATOM 628 N N . PRO A 1 82 ? -0.331 0.166 -2.411 1.00 88.31 82 PRO A N 1
ATOM 629 C CA . PRO A 1 82 ? -0.502 1.449 -3.102 1.00 88.31 82 PRO A CA 1
ATOM 630 C C . PRO A 1 82 ? -1.044 2.572 -2.207 1.00 88.31 82 PRO A C 1
ATOM 632 O O . PRO A 1 82 ? -0.641 3.724 -2.346 1.00 88.31 82 PRO A O 1
ATOM 635 N N . GLU A 1 83 ? -1.927 2.234 -1.267 1.00 89.44 83 GLU A N 1
ATOM 636 C CA . GLU A 1 83 ? -2.515 3.170 -0.302 1.00 89.44 83 GLU A CA 1
ATOM 637 C C . GLU A 1 83 ? -1.471 3.690 0.695 1.00 89.44 83 GLU A C 1
ATOM 639 O O . GLU A 1 83 ? -1.339 4.897 0.886 1.00 89.44 83 GLU A O 1
ATOM 644 N N . ASN A 1 84 ? -0.664 2.790 1.262 1.00 91.12 84 ASN A N 1
ATOM 645 C CA . ASN A 1 84 ? 0.429 3.141 2.171 1.00 91.12 84 ASN A CA 1
ATOM 646 C C . ASN A 1 84 ? 1.530 3.934 1.460 1.00 91.12 84 ASN A C 1
ATOM 648 O O . ASN A 1 84 ? 2.084 4.876 2.022 1.00 91.12 84 ASN A O 1
ATOM 652 N N . TYR A 1 85 ? 1.826 3.597 0.205 1.00 88.81 85 TYR A N 1
ATOM 653 C CA . TYR A 1 85 ? 2.781 4.359 -0.590 1.00 88.81 85 TYR A CA 1
ATOM 654 C C . TYR A 1 85 ? 2.267 5.766 -0.912 1.00 88.81 85 TYR A C 1
ATOM 656 O O . TYR A 1 85 ? 3.011 6.740 -0.803 1.00 88.81 85 TYR A O 1
ATOM 664 N N . ALA A 1 86 ? 0.981 5.905 -1.250 1.00 87.12 86 ALA A N 1
ATOM 665 C CA . ALA A 1 86 ? 0.357 7.210 -1.458 1.00 87.12 86 ALA A CA 1
ATOM 666 C C . ALA A 1 86 ? 0.369 8.060 -0.174 1.00 87.12 86 ALA A C 1
ATOM 668 O O . ALA A 1 86 ? 0.657 9.260 -0.240 1.00 87.12 86 ALA A O 1
ATOM 669 N N . LEU A 1 87 ? 0.120 7.426 0.978 1.00 87.50 87 LEU A N 1
ATOM 670 C CA . LEU A 1 87 ? 0.251 8.019 2.310 1.00 87.50 87 LEU A CA 1
ATOM 671 C C . LEU A 1 87 ? 1.676 8.518 2.575 1.00 87.50 87 LEU A C 1
ATOM 673 O O . LEU A 1 87 ? 1.857 9.655 3.005 1.00 87.50 87 LEU A O 1
ATOM 677 N N . PHE A 1 88 ? 2.679 7.693 2.279 1.00 87.00 88 PHE A N 1
ATOM 678 C CA . PHE A 1 88 ? 4.090 8.040 2.430 1.00 87.00 88 PHE A CA 1
ATOM 679 C C . PHE A 1 88 ? 4.514 9.199 1.513 1.00 87.00 88 PHE A C 1
ATOM 681 O O . PHE A 1 88 ? 5.213 10.115 1.943 1.00 87.00 88 PHE A O 1
ATOM 688 N N . LEU A 1 89 ? 4.066 9.210 0.255 1.00 84.94 89 LEU A N 1
ATOM 689 C CA . LEU A 1 89 ? 4.428 10.267 -0.692 1.00 84.94 89 LEU A CA 1
ATOM 690 C C . LEU A 1 89 ? 3.793 11.619 -0.350 1.00 84.94 89 LEU A C 1
ATOM 692 O O . LEU A 1 89 ? 4.447 12.658 -0.472 1.00 84.94 89 LEU A O 1
ATOM 696 N N . ASN A 1 90 ? 2.512 11.615 0.029 1.00 84.00 90 ASN A N 1
ATOM 697 C CA . ASN A 1 90 ? 1.718 12.827 0.223 1.00 84.00 90 ASN A CA 1
ATOM 698 C C . ASN A 1 90 ? 0.843 12.740 1.484 1.00 84.00 90 ASN A C 1
ATOM 700 O O . ASN A 1 90 ? -0.389 12.714 1.380 1.00 84.00 90 ASN A O 1
ATOM 704 N N . PRO A 1 91 ? 1.447 12.782 2.681 1.00 80.50 91 PRO A N 1
ATOM 705 C CA . PRO A 1 91 ? 0.704 12.635 3.934 1.00 80.50 91 PRO A CA 1
ATOM 706 C C . PRO A 1 91 ? -0.320 13.767 4.152 1.00 80.50 91 PRO A C 1
ATOM 708 O O . PRO A 1 91 ? -1.392 13.558 4.720 1.00 80.50 91 PRO A O 1
ATOM 711 N N . ALA A 1 92 ? -0.048 14.951 3.590 1.00 78.19 92 ALA A N 1
ATOM 712 C CA . ALA A 1 92 ? -0.919 16.125 3.648 1.00 78.19 92 ALA A CA 1
ATOM 713 C C . ALA A 1 92 ? -2.210 16.004 2.814 1.00 78.19 92 ALA A C 1
ATOM 715 O O . ALA A 1 92 ? -3.162 16.745 3.053 1.00 78.19 92 ALA A O 1
ATOM 716 N N . ASN A 1 93 ? -2.262 15.093 1.834 1.00 79.50 93 ASN A N 1
ATOM 717 C CA . ASN A 1 93 ? -3.450 14.908 0.993 1.00 79.50 93 ASN A CA 1
ATOM 718 C C . ASN A 1 93 ? -4.505 14.003 1.645 1.00 79.50 93 ASN A C 1
ATOM 720 O O . ASN A 1 93 ? -5.614 13.883 1.118 1.00 79.50 93 ASN A O 1
ATOM 724 N N . HIS A 1 94 ? -4.182 13.378 2.779 1.00 77.88 94 HIS A N 1
ATOM 725 C CA . HIS A 1 94 ? -5.135 12.582 3.538 1.00 77.88 94 HIS A CA 1
ATOM 726 C C . HIS A 1 94 ? -6.093 13.459 4.355 1.00 77.88 94 HIS A C 1
ATOM 728 O O . HIS A 1 94 ? -5.802 14.610 4.683 1.00 77.88 94 HIS A O 1
ATOM 734 N N . ARG A 1 95 ? -7.279 12.921 4.660 1.00 75.25 95 ARG A N 1
ATOM 735 C CA . ARG A 1 95 ? -8.259 13.549 5.556 1.00 75.25 95 ARG A CA 1
ATOM 736 C C . ARG A 1 95 ? -8.591 12.573 6.689 1.00 75.25 95 ARG A C 1
ATOM 738 O O . ARG A 1 95 ? -9.228 11.565 6.390 1.00 75.25 95 ARG A O 1
ATOM 745 N N . PRO A 1 96 ? -8.197 12.858 7.945 1.00 78.81 96 PRO A N 1
ATOM 746 C CA . PRO A 1 96 ? -7.421 14.024 8.393 1.00 78.81 96 PRO A CA 1
ATOM 747 C C . PRO A 1 96 ? -5.975 14.029 7.846 1.00 78.81 96 PRO A C 1
ATOM 749 O O . PRO A 1 96 ? -5.463 12.961 7.505 1.00 78.81 96 PRO A O 1
ATOM 752 N N . PRO A 1 97 ? -5.328 15.206 7.714 1.00 75.56 97 PRO A N 1
ATOM 753 C CA . PRO A 1 97 ? -3.935 15.288 7.281 1.00 75.56 97 PRO A CA 1
ATOM 754 C C . PRO A 1 97 ? -3.042 14.585 8.301 1.00 75.56 97 PRO A C 1
ATOM 756 O O . PRO A 1 97 ? -3.153 14.827 9.502 1.00 75.56 97 PRO A O 1
ATOM 759 N N . LEU A 1 98 ? -2.169 13.711 7.813 1.00 83.06 98 LEU A N 1
ATOM 760 C CA . LEU A 1 98 ? -1.228 12.968 8.645 1.00 83.06 98 LEU A CA 1
ATOM 761 C C . LEU A 1 98 ? 0.112 13.709 8.658 1.00 83.06 98 LEU A C 1
ATOM 763 O O . LEU A 1 98 ? 0.516 14.292 7.649 1.00 83.06 98 LEU A O 1
ATOM 767 N N . THR A 1 99 ? 0.802 13.707 9.796 1.00 86.12 99 THR A N 1
ATOM 768 C CA . THR A 1 99 ? 2.180 14.207 9.884 1.00 86.12 99 THR A CA 1
ATOM 769 C C . THR A 1 99 ? 3.152 13.115 9.435 1.00 86.12 99 THR A C 1
ATOM 771 O O . THR A 1 99 ? 2.859 11.922 9.542 1.00 86.12 99 THR A O 1
ATOM 774 N N . GLY A 1 100 ? 4.321 13.506 8.916 1.00 85.44 100 GLY A N 1
ATOM 775 C CA . GLY A 1 100 ? 5.374 12.541 8.581 1.00 85.44 100 GLY A CA 1
ATOM 776 C C . GLY A 1 100 ? 5.815 11.725 9.799 1.00 85.44 100 GLY A C 1
ATOM 777 O O . GLY A 1 100 ? 5.981 10.513 9.695 1.00 85.44 100 GLY A O 1
ATOM 778 N N . GLU A 1 101 ? 5.885 12.371 10.965 1.00 87.25 101 GLU A N 1
ATOM 779 C CA . GLU A 1 101 ? 6.167 11.744 12.262 1.00 87.25 101 GLU A CA 1
ATOM 780 C C . GLU A 1 101 ? 5.188 10.618 12.594 1.00 87.25 101 GLU A C 1
ATOM 782 O O . GLU A 1 101 ? 5.613 9.536 12.985 1.00 87.25 101 GLU A O 1
ATOM 787 N N . TYR A 1 102 ? 3.885 10.820 12.366 1.00 89.38 102 TYR A N 1
ATOM 788 C CA . TYR A 1 102 ? 2.889 9.779 12.616 1.00 89.38 102 TYR A CA 1
ATOM 789 C C . TYR A 1 102 ? 3.138 8.530 11.758 1.00 89.38 102 TYR A C 1
ATOM 791 O O . TYR A 1 102 ? 2.982 7.403 12.227 1.00 89.38 102 TYR A O 1
ATOM 799 N N . ILE A 1 103 ? 3.542 8.708 10.497 1.00 91.06 103 ILE A N 1
ATOM 800 C CA . ILE A 1 103 ? 3.857 7.582 9.605 1.00 91.06 103 ILE A CA 1
ATOM 801 C C . ILE A 1 103 ? 5.110 6.848 10.088 1.00 91.06 103 ILE A C 1
ATOM 803 O O . ILE A 1 103 ? 5.121 5.616 10.093 1.00 91.06 103 ILE A O 1
ATOM 807 N N . LEU A 1 104 ? 6.137 7.581 10.523 1.00 92.88 104 LEU A N 1
ATOM 808 C CA . LEU A 1 104 ? 7.354 6.991 11.081 1.00 92.88 104 LEU A CA 1
ATOM 809 C C . LEU A 1 104 ? 7.063 6.214 12.369 1.00 92.88 104 LEU A C 1
ATOM 811 O O . LEU A 1 104 ? 7.517 5.079 12.503 1.00 92.88 104 LEU A O 1
ATOM 815 N N . GLU A 1 105 ? 6.245 6.765 13.266 1.00 91.69 105 GLU A N 1
ATOM 816 C CA . GLU A 1 105 ? 5.861 6.096 14.511 1.00 91.69 105 GLU A CA 1
ATOM 817 C C . GLU A 1 105 ? 5.021 4.841 14.238 1.00 91.69 105 GLU A C 1
ATOM 819 O O . GLU A 1 105 ? 5.219 3.788 14.848 1.00 91.69 105 GLU A O 1
ATOM 824 N N . ARG A 1 106 ? 4.140 4.901 13.233 1.00 92.75 106 ARG A N 1
ATOM 825 C CA . ARG A 1 106 ? 3.376 3.736 12.780 1.00 92.75 106 ARG A CA 1
ATOM 826 C C . ARG A 1 106 ? 4.278 2.644 12.205 1.00 92.75 106 ARG A C 1
ATOM 828 O O . ARG A 1 106 ? 4.073 1.469 12.504 1.00 92.75 106 ARG A O 1
ATOM 835 N N . LEU A 1 107 ? 5.270 3.005 11.393 1.00 94.94 107 LEU A N 1
ATOM 836 C CA . LEU A 1 107 ? 6.243 2.054 10.850 1.00 94.94 107 LEU A CA 1
ATOM 837 C C . LEU A 1 107 ? 7.119 1.444 11.945 1.00 94.94 107 LEU A C 1
ATOM 839 O O . LEU A 1 107 ? 7.338 0.232 11.939 1.00 94.94 107 LEU A O 1
ATOM 843 N N . ARG A 1 108 ? 7.547 2.250 12.921 1.00 94.75 108 ARG A N 1
ATOM 844 C CA . ARG A 1 108 ? 8.244 1.781 14.123 1.00 94.75 108 ARG A CA 1
ATOM 845 C C . ARG A 1 108 ? 7.414 0.752 14.882 1.00 94.75 108 ARG A C 1
ATOM 847 O O . ARG A 1 108 ? 7.931 -0.316 15.202 1.00 94.75 108 ARG A O 1
ATOM 854 N N . TYR A 1 109 ? 6.133 1.029 15.116 1.00 95.25 109 TYR A N 1
ATOM 855 C CA . TYR A 1 109 ? 5.230 0.083 15.772 1.00 95.25 109 TYR A CA 1
ATOM 856 C C . TYR A 1 109 ? 5.095 -1.230 14.984 1.00 95.25 109 TYR A C 1
ATOM 858 O O . TYR A 1 109 ? 5.163 -2.314 15.566 1.00 95.25 109 TYR A O 1
ATOM 866 N N . ILE A 1 110 ? 4.953 -1.158 13.654 1.00 96.06 110 ILE A N 1
ATOM 867 C CA . ILE A 1 110 ? 4.884 -2.349 12.791 1.00 96.06 110 ILE A CA 1
ATOM 868 C C . ILE A 1 110 ? 6.171 -3.171 12.900 1.00 96.06 110 ILE A C 1
ATOM 870 O O . ILE A 1 110 ? 6.103 -4.388 13.075 1.00 96.06 110 ILE A O 1
ATOM 874 N N . LEU A 1 111 ? 7.335 -2.529 12.828 1.00 96.06 111 LEU A N 1
ATOM 875 C CA . LEU A 1 111 ? 8.625 -3.199 12.966 1.00 96.06 111 LEU A CA 1
ATOM 876 C C . LEU A 1 111 ? 8.785 -3.837 14.354 1.00 96.06 111 LEU A C 1
ATOM 878 O O . LEU A 1 111 ? 9.120 -5.018 14.452 1.00 96.06 111 LEU A O 1
ATOM 882 N N . GLN A 1 112 ? 8.431 -3.116 15.420 1.00 96.00 112 GLN A N 1
ATOM 883 C CA . GLN A 1 112 ? 8.455 -3.629 16.790 1.00 96.00 112 GLN A CA 1
ATOM 884 C C . GLN A 1 112 ? 7.539 -4.848 16.966 1.00 96.00 112 GLN A C 1
ATOM 886 O O . GLN A 1 112 ? 7.946 -5.835 17.578 1.00 96.00 112 GLN A O 1
ATOM 891 N N . LYS A 1 113 ? 6.331 -4.823 16.387 1.00 96.38 113 LYS A N 1
ATOM 892 C CA . LYS A 1 113 ? 5.389 -5.954 16.410 1.00 96.38 113 LYS A CA 1
ATOM 893 C C . LYS A 1 113 ? 5.943 -7.198 15.705 1.00 96.38 113 LYS A C 1
ATOM 895 O O . LYS A 1 113 ? 5.604 -8.311 16.094 1.00 96.38 113 LYS A O 1
ATOM 900 N N . ASN A 1 114 ? 6.800 -7.015 14.701 1.00 96.06 114 ASN A N 1
ATOM 901 C CA . ASN A 1 114 ? 7.488 -8.101 13.999 1.00 96.06 114 ASN A CA 1
ATOM 902 C C . ASN A 1 114 ? 8.811 -8.522 14.672 1.00 96.06 114 ASN A C 1
ATOM 904 O O . ASN A 1 114 ? 9.504 -9.388 14.149 1.00 96.06 114 ASN A O 1
ATOM 908 N N . GLY A 1 115 ? 9.153 -7.954 15.835 1.00 95.75 115 GLY A N 1
ATOM 909 C CA . GLY A 1 115 ? 10.363 -8.302 16.587 1.00 95.75 115 GLY A CA 1
ATOM 910 C C . GLY A 1 115 ? 11.609 -7.495 16.211 1.00 95.75 115 GLY A C 1
ATOM 911 O O . GLY A 1 115 ? 12.704 -7.848 16.642 1.00 95.75 115 GLY A O 1
ATOM 912 N N . TYR A 1 116 ? 11.451 -6.403 15.459 1.00 95.81 116 TYR A N 1
ATOM 913 C CA . TYR A 1 116 ? 12.544 -5.578 14.938 1.00 95.81 116 TYR A CA 1
ATOM 914 C C . TYR A 1 116 ? 12.459 -4.139 15.477 1.00 95.81 116 TYR A C 1
ATOM 916 O O . TYR A 1 116 ? 12.067 -3.226 14.755 1.00 95.81 116 TYR A O 1
ATOM 924 N N . PRO A 1 117 ? 12.749 -3.884 16.764 1.00 94.88 117 PRO A N 1
ATOM 925 C CA . PRO A 1 117 ? 12.652 -2.534 17.312 1.00 94.88 117 PRO A C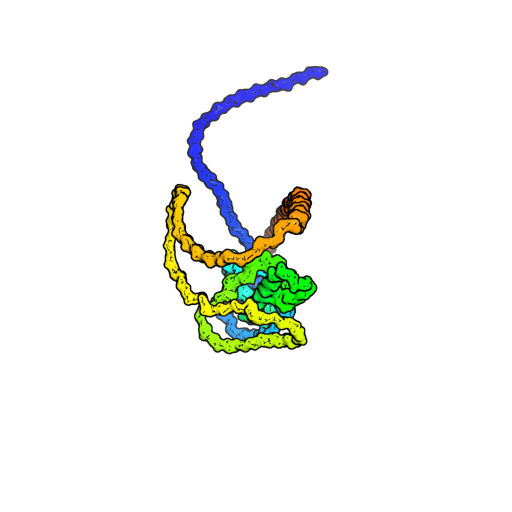A 1
ATOM 926 C C . PRO A 1 117 ? 13.683 -1.604 16.651 1.00 94.88 117 PRO A C 1
ATOM 928 O O . PRO A 1 117 ? 14.891 -1.812 16.771 1.00 94.88 117 PRO A O 1
ATOM 931 N N . ARG A 1 118 ? 13.200 -0.560 15.969 1.00 94.19 118 ARG A N 1
ATOM 932 C CA . ARG A 1 118 ? 14.018 0.480 15.329 1.00 94.19 118 ARG A CA 1
ATOM 933 C C . ARG A 1 118 ? 13.573 1.868 15.773 1.00 94.19 118 ARG A C 1
ATOM 935 O O . ARG A 1 118 ? 12.400 2.099 16.064 1.00 94.19 118 ARG A O 1
ATOM 942 N N . ASP A 1 119 ? 14.531 2.784 15.828 1.00 92.81 119 ASP A N 1
ATOM 943 C CA . ASP A 1 119 ? 14.276 4.190 16.131 1.00 92.81 119 ASP A CA 1
ATOM 944 C C . ASP A 1 119 ? 13.629 4.906 14.924 1.00 92.81 119 ASP A C 1
ATOM 946 O O . ASP A 1 119 ? 14.005 4.593 13.786 1.00 92.81 119 ASP A O 1
ATOM 950 N N . PRO A 1 120 ? 12.693 5.862 15.113 1.00 91.19 120 PRO A N 1
ATOM 951 C CA . PRO A 1 120 ? 12.052 6.570 14.003 1.00 91.19 120 PRO A CA 1
ATOM 952 C C . PRO A 1 120 ? 13.046 7.243 13.051 1.00 91.19 120 PRO A C 1
ATOM 954 O O . PRO A 1 120 ? 12.816 7.247 11.839 1.00 91.19 120 PRO A O 1
ATOM 957 N N . VAL A 1 121 ? 14.172 7.756 13.564 1.00 90.88 121 VAL A N 1
ATOM 958 C CA . VAL A 1 121 ? 15.217 8.383 12.739 1.00 90.88 121 VAL A CA 1
ATOM 959 C C . VAL A 1 121 ? 15.897 7.340 11.851 1.00 90.88 121 VAL A C 1
ATOM 961 O O . VAL A 1 121 ? 16.090 7.565 10.656 1.00 90.88 121 VAL A O 1
ATOM 964 N N . SER A 1 122 ? 16.187 6.156 12.397 1.00 93.06 122 SER A N 1
ATOM 965 C CA . SER A 1 122 ? 16.746 5.038 11.627 1.00 93.06 122 SER A CA 1
ATOM 966 C C . SER A 1 122 ? 15.784 4.579 10.527 1.00 93.06 122 SER A C 1
ATOM 968 O O . SER A 1 122 ? 16.197 4.388 9.381 1.00 93.06 122 SER A O 1
ATOM 970 N N . VAL A 1 123 ? 14.486 4.481 10.841 1.00 94.31 123 VAL A N 1
ATOM 971 C CA . VAL A 1 123 ? 13.434 4.156 9.864 1.00 94.31 123 VAL A CA 1
ATOM 972 C C . VAL A 1 123 ? 13.374 5.216 8.759 1.00 94.31 123 VAL A C 1
ATOM 974 O O . VAL A 1 123 ? 13.370 4.865 7.578 1.00 94.31 123 VAL A O 1
ATOM 977 N N . LYS A 1 124 ? 13.390 6.508 9.113 1.00 93.06 124 LYS A N 1
ATOM 978 C CA . LYS A 1 124 ? 13.401 7.631 8.159 1.00 93.06 124 LYS A CA 1
ATOM 979 C C . LYS A 1 124 ? 14.597 7.552 7.209 1.00 93.06 124 LYS A C 1
ATOM 981 O O . LYS A 1 124 ? 14.416 7.613 5.991 1.00 93.06 124 LYS A O 1
ATOM 986 N N . ASN A 1 125 ? 15.798 7.364 7.755 1.00 92.06 125 ASN A N 1
ATOM 987 C CA . ASN A 1 125 ? 17.027 7.245 6.972 1.00 92.06 125 ASN A CA 1
ATOM 988 C C . ASN A 1 125 ? 16.970 6.037 6.035 1.00 92.06 125 ASN A C 1
ATOM 990 O O . ASN A 1 125 ? 17.292 6.159 4.854 1.00 92.06 125 ASN A O 1
ATOM 994 N N . LYS A 1 126 ? 16.468 4.894 6.514 1.00 94.50 126 LYS A N 1
ATOM 995 C CA . LYS A 1 126 ? 16.338 3.696 5.682 1.00 94.50 126 LYS A CA 1
ATOM 996 C C . LYS A 1 126 ? 15.357 3.882 4.527 1.00 94.50 126 LYS A C 1
ATOM 998 O O . LYS A 1 126 ? 15.652 3.473 3.405 1.00 94.50 126 LYS A O 1
ATOM 1003 N N . LEU A 1 127 ? 14.217 4.526 4.776 1.00 92.75 127 LEU A N 1
ATOM 1004 C CA . LEU A 1 127 ? 13.238 4.858 3.735 1.00 92.75 127 LEU A CA 1
ATOM 1005 C C . LEU A 1 127 ? 13.833 5.781 2.668 1.00 92.75 127 LEU A C 1
ATOM 1007 O O . LEU A 1 127 ? 13.587 5.571 1.479 1.00 92.75 127 LEU A O 1
ATOM 1011 N N . LYS A 1 128 ? 14.636 6.768 3.083 1.00 91.12 128 LYS A N 1
ATOM 1012 C CA . LYS A 1 128 ? 15.368 7.649 2.166 1.00 91.12 128 LYS A CA 1
ATOM 1013 C C . LYS A 1 128 ? 16.341 6.851 1.294 1.00 91.12 128 LYS A C 1
ATOM 1015 O O . LYS A 1 128 ? 16.262 6.952 0.073 1.00 91.12 128 LYS A O 1
ATOM 1020 N N . SER A 1 129 ? 17.158 5.980 1.890 1.00 92.50 129 SER A N 1
ATOM 1021 C CA . SER A 1 129 ? 18.087 5.125 1.138 1.00 92.50 129 SER A CA 1
ATOM 1022 C C . SER A 1 129 ? 17.366 4.213 0.142 1.00 92.50 129 SER A C 1
ATOM 1024 O O . SER A 1 129 ? 17.772 4.136 -1.013 1.00 92.50 129 SER A O 1
ATOM 1026 N N . LEU A 1 130 ? 16.254 3.576 0.535 1.00 92.62 130 LEU A N 1
ATOM 1027 C CA . LEU A 1 130 ? 15.443 2.748 -0.370 1.00 92.62 130 LEU A CA 1
ATOM 1028 C C . LEU A 1 130 ? 14.901 3.555 -1.567 1.00 92.62 130 LEU A C 1
ATOM 1030 O O . LEU A 1 130 ? 14.921 3.065 -2.701 1.00 92.62 130 LEU A O 1
ATOM 1034 N N . ALA A 1 131 ? 14.444 4.790 -1.329 1.00 90.62 131 ALA A N 1
ATOM 1035 C CA . ALA A 1 131 ? 13.993 5.710 -2.374 1.00 90.62 131 ALA A CA 1
ATOM 1036 C C . ALA A 1 131 ? 15.118 6.076 -3.354 1.00 90.62 131 ALA A C 1
ATOM 1038 O O . ALA A 1 131 ? 14.929 5.992 -4.574 1.00 90.62 131 ALA A O 1
ATOM 1039 N N . ASP A 1 132 ? 16.295 6.413 -2.830 1.00 90.88 132 ASP A N 1
ATOM 1040 C CA . ASP A 1 132 ? 17.465 6.786 -3.626 1.00 90.88 132 ASP A CA 1
ATOM 1041 C C . ASP A 1 132 ? 17.997 5.603 -4.449 1.00 90.88 132 ASP A C 1
ATOM 1043 O O . ASP A 1 132 ? 18.260 5.740 -5.648 1.00 90.88 132 ASP A O 1
ATOM 1047 N N . TRP A 1 133 ? 18.074 4.411 -3.852 1.00 93.19 133 TRP A N 1
ATOM 1048 C CA . TRP A 1 133 ? 18.452 3.172 -4.536 1.00 93.19 133 TRP A CA 1
ATOM 1049 C C . TRP A 1 133 ? 17.542 2.875 -5.725 1.00 93.19 133 TRP A C 1
ATOM 1051 O O . TRP A 1 133 ? 18.019 2.632 -6.839 1.00 93.19 133 TRP A O 1
ATOM 1061 N N . TYR A 1 134 ? 16.225 2.952 -5.519 1.00 93.38 134 TYR A N 1
ATOM 1062 C CA . TYR A 1 134 ? 15.257 2.761 -6.593 1.00 93.38 134 TYR A CA 1
ATOM 1063 C C . TYR A 1 134 ? 15.399 3.820 -7.694 1.00 93.38 134 TYR A C 1
ATOM 1065 O O . TYR A 1 134 ? 15.421 3.482 -8.880 1.00 93.38 134 TYR A O 1
ATOM 1073 N N . LYS A 1 135 ? 15.545 5.099 -7.326 1.00 91.00 135 LYS A N 1
ATOM 1074 C CA . LYS A 1 135 ? 15.728 6.200 -8.283 1.00 91.00 135 LYS A CA 1
ATOM 1075 C C . LYS A 1 135 ? 16.976 5.992 -9.143 1.00 91.00 135 LYS A C 1
ATOM 1077 O O . LYS A 1 135 ? 16.901 6.137 -10.363 1.00 91.00 135 LYS A O 1
ATOM 1082 N N . ASN A 1 136 ? 18.087 5.591 -8.531 1.00 91.69 136 ASN A N 1
ATOM 1083 C CA . ASN A 1 136 ? 19.340 5.301 -9.228 1.00 91.69 136 ASN A CA 1
ATOM 1084 C C . ASN A 1 136 ? 19.211 4.098 -10.170 1.00 91.69 136 ASN A C 1
ATOM 1086 O O . ASN A 1 136 ? 19.713 4.134 -11.294 1.00 91.69 136 ASN A O 1
ATOM 1090 N N . ALA A 1 137 ? 18.507 3.047 -9.747 1.00 93.56 137 ALA A N 1
ATOM 1091 C CA . ALA A 1 137 ? 18.216 1.891 -10.590 1.00 93.56 137 ALA A CA 1
ATOM 1092 C C . ALA A 1 137 ? 17.319 2.257 -11.791 1.00 93.56 137 ALA A C 1
ATOM 1094 O O . ALA A 1 137 ? 17.611 1.871 -12.924 1.00 93.56 137 ALA A O 1
ATOM 1095 N N . LYS A 1 138 ? 16.280 3.073 -11.572 1.00 91.88 138 LYS A N 1
ATOM 1096 C CA . LYS A 1 138 ? 15.381 3.566 -12.628 1.00 91.88 138 LYS A CA 1
ATOM 1097 C C . LYS A 1 138 ? 16.092 4.503 -13.611 1.00 91.88 138 LYS A C 1
ATOM 1099 O O . LYS A 1 138 ? 15.846 4.429 -14.814 1.00 91.88 138 LYS A O 1
ATOM 1104 N N . LEU A 1 139 ? 16.985 5.363 -13.115 1.00 89.56 139 LEU A N 1
ATOM 1105 C CA . LEU A 1 139 ? 17.831 6.227 -13.942 1.00 89.56 139 LEU A CA 1
ATOM 1106 C C . LEU A 1 139 ? 18.790 5.403 -14.805 1.00 89.56 139 LEU A C 1
ATOM 1108 O O . LEU A 1 139 ? 18.901 5.646 -16.002 1.00 89.56 139 LEU A O 1
ATOM 1112 N N . LEU A 1 140 ? 19.436 4.388 -14.227 1.00 89.88 140 LEU A N 1
ATOM 1113 C CA . LEU A 1 140 ? 20.269 3.469 -15.000 1.00 89.88 140 LEU A CA 1
ATOM 1114 C C . LEU A 1 140 ? 19.460 2.830 -16.138 1.00 89.88 140 LEU A C 1
ATOM 1116 O O . LEU A 1 140 ? 19.926 2.790 -17.275 1.00 89.88 140 LEU A O 1
ATOM 1120 N N . LEU A 1 141 ? 18.238 2.370 -15.846 1.00 89.00 141 LEU A N 1
ATOM 1121 C CA . LEU A 1 141 ? 17.370 1.758 -16.848 1.00 89.00 141 LEU A CA 1
ATOM 1122 C C . LEU A 1 141 ? 17.008 2.744 -17.971 1.00 89.00 141 LEU A C 1
ATOM 1124 O O . LEU A 1 141 ? 17.041 2.365 -19.141 1.00 89.00 141 LEU A O 1
ATOM 1128 N N . SER A 1 142 ? 16.731 4.014 -17.658 1.00 87.88 142 SER A N 1
ATOM 1129 C CA . SER A 1 142 ? 16.388 5.022 -18.673 1.00 87.88 142 SER A CA 1
ATOM 1130 C C . SER A 1 142 ? 17.562 5.400 -19.587 1.00 87.88 142 SER A C 1
ATOM 1132 O O . SER A 1 142 ? 17.341 5.765 -20.743 1.00 87.88 142 SER A O 1
ATOM 1134 N N . MET A 1 143 ? 18.806 5.253 -19.120 1.00 83.50 143 MET A N 1
ATOM 1135 C CA . MET A 1 143 ? 20.017 5.537 -19.905 1.00 83.50 143 MET A CA 1
ATOM 1136 C C . MET A 1 143 ? 20.398 4.414 -20.887 1.00 83.50 143 MET A C 1
ATOM 1138 O O . MET A 1 143 ? 21.189 4.633 -21.804 1.00 83.50 143 MET A O 1
ATOM 1142 N N . THR A 1 144 ? 19.807 3.221 -20.766 1.00 77.75 144 THR A N 1
ATOM 1143 C CA . THR A 1 144 ? 20.186 2.040 -21.576 1.00 77.75 144 THR A CA 1
ATOM 1144 C C . THR A 1 144 ? 19.760 2.088 -23.047 1.00 77.75 144 THR A C 1
ATOM 1146 O O . THR A 1 144 ? 20.164 1.239 -23.841 1.00 77.75 144 THR A O 1
ATOM 1149 N N . GLY A 1 145 ? 19.027 3.126 -23.464 1.00 67.19 145 GLY A N 1
ATOM 1150 C CA . GLY A 1 145 ? 18.671 3.377 -24.866 1.00 67.19 145 GLY A CA 1
ATOM 1151 C C . GLY A 1 145 ? 19.835 3.808 -25.772 1.00 67.19 145 GLY A C 1
ATOM 1152 O O . GLY A 1 145 ? 19.633 3.958 -26.974 1.00 67.19 145 GLY A O 1
ATOM 1153 N N . GLN A 1 146 ? 21.042 3.999 -25.228 1.00 72.88 146 GLN A N 1
ATOM 1154 C CA . GLN A 1 146 ? 22.226 4.451 -25.977 1.00 72.88 146 GLN A CA 1
ATOM 1155 C C . GLN A 1 146 ? 23.042 3.317 -26.632 1.00 72.88 146 GLN A C 1
ATOM 1157 O O . GLN A 1 146 ? 24.103 3.568 -27.195 1.00 72.88 146 GLN A O 1
ATOM 1162 N N . GLY A 1 147 ? 22.531 2.080 -26.626 1.00 65.06 147 GLY A N 1
ATOM 1163 C CA . GLY A 1 147 ? 22.976 1.039 -27.559 1.00 65.06 147 GLY A CA 1
ATOM 1164 C C . GLY A 1 147 ? 24.219 0.237 -27.170 1.00 65.06 147 GLY A C 1
ATOM 1165 O O . GLY A 1 147 ? 24.819 -0.356 -28.059 1.00 65.06 147 GLY A O 1
ATOM 1166 N N . ASN A 1 148 ? 24.609 0.174 -25.890 1.00 53.12 148 ASN A N 1
ATOM 1167 C CA . ASN A 1 148 ? 25.833 -0.546 -25.512 1.00 53.12 148 ASN A CA 1
ATOM 1168 C C . ASN A 1 148 ? 25.765 -1.279 -24.159 1.00 53.12 148 ASN A C 1
ATOM 1170 O O . ASN A 1 148 ? 26.650 -1.147 -23.316 1.00 53.12 148 ASN A O 1
ATOM 1174 N N . THR A 1 149 ? 24.694 -2.030 -23.888 1.00 66.56 149 THR A N 1
ATOM 1175 C CA . THR A 1 149 ? 24.647 -2.869 -22.676 1.00 66.56 149 THR A CA 1
ATOM 1176 C C . THR A 1 149 ? 23.950 -4.197 -22.940 1.00 66.56 149 THR A C 1
ATOM 1178 O O . THR A 1 149 ? 22.778 -4.229 -23.318 1.00 66.56 149 THR A O 1
ATOM 1181 N N . ASP A 1 150 ? 24.665 -5.299 -22.708 1.00 76.25 150 ASP A N 1
ATOM 1182 C CA . ASP A 1 150 ? 24.083 -6.640 -22.702 1.00 76.25 150 ASP A CA 1
ATOM 1183 C C . ASP A 1 150 ? 22.957 -6.725 -21.667 1.00 76.25 150 ASP A C 1
ATOM 1185 O O . ASP A 1 150 ? 23.121 -6.354 -20.501 1.00 76.25 150 ASP A O 1
ATOM 1189 N N . LYS A 1 151 ? 21.796 -7.242 -22.084 1.00 73.31 151 LYS A N 1
ATOM 1190 C CA . LYS A 1 151 ? 20.579 -7.290 -21.253 1.00 73.31 151 LYS A CA 1
ATOM 1191 C C . LYS A 1 151 ? 20.786 -8.030 -19.925 1.00 73.31 151 LYS A C 1
ATOM 1193 O O . LYS A 1 151 ? 20.229 -7.616 -18.913 1.00 73.31 151 LYS A O 1
ATOM 1198 N N . ALA A 1 152 ? 21.585 -9.099 -19.917 1.00 73.94 152 ALA A N 1
ATOM 1199 C CA . ALA A 1 152 ? 21.888 -9.859 -18.702 1.00 73.94 152 ALA A CA 1
ATOM 1200 C C . ALA A 1 152 ? 22.693 -9.023 -17.687 1.00 73.94 152 ALA A C 1
ATOM 1202 O O . ALA A 1 152 ? 22.347 -8.983 -16.505 1.00 73.94 152 ALA A O 1
ATOM 1203 N N . ASN A 1 153 ? 23.684 -8.266 -18.167 1.00 84.75 153 ASN A N 1
ATOM 1204 C CA . ASN A 1 153 ? 24.490 -7.363 -17.343 1.00 84.75 153 ASN A CA 1
ATOM 1205 C C . ASN A 1 153 ? 23.662 -6.181 -16.828 1.00 84.75 153 ASN A C 1
ATOM 1207 O O . ASN A 1 153 ? 23.876 -5.707 -15.713 1.00 84.75 153 ASN A O 1
ATOM 1211 N N . LEU A 1 154 ? 22.675 -5.722 -17.602 1.00 86.88 154 LEU A N 1
ATOM 1212 C CA . LEU A 1 154 ? 21.776 -4.659 -17.168 1.00 86.88 154 LEU A CA 1
ATOM 1213 C C . LEU A 1 154 ? 20.939 -5.072 -15.950 1.00 86.88 154 LEU A C 1
ATOM 1215 O O . LEU A 1 154 ? 20.883 -4.325 -14.976 1.00 86.88 154 LEU A O 1
ATOM 1219 N N . ILE A 1 155 ? 20.332 -6.262 -15.972 1.00 89.94 155 ILE A N 1
ATOM 1220 C CA . ILE A 1 155 ? 19.515 -6.756 -14.851 1.00 89.94 155 ILE A CA 1
ATOM 1221 C C . ILE A 1 155 ? 20.349 -6.816 -13.566 1.00 89.94 155 ILE A C 1
ATOM 1223 O O . ILE A 1 155 ? 19.907 -6.329 -12.527 1.00 89.94 155 ILE A O 1
ATOM 1227 N N . GLN A 1 156 ? 21.571 -7.349 -13.639 1.00 91.31 156 GLN A N 1
ATOM 1228 C CA . GLN A 1 156 ? 22.473 -7.412 -12.488 1.00 91.31 156 GLN A CA 1
ATOM 1229 C C . GLN A 1 156 ? 22.886 -6.019 -11.997 1.00 91.31 156 GLN A C 1
ATOM 1231 O O . GLN A 1 156 ? 22.862 -5.762 -10.797 1.00 91.31 156 GLN A O 1
ATOM 1236 N N . ARG A 1 157 ? 23.198 -5.083 -12.903 1.00 90.44 157 ARG A N 1
ATOM 1237 C CA . ARG A 1 157 ? 23.556 -3.696 -12.549 1.00 90.44 157 ARG A CA 1
ATOM 1238 C C . ARG A 1 157 ? 22.396 -2.920 -11.914 1.00 90.44 157 ARG A C 1
ATOM 1240 O O . ARG A 1 157 ? 22.648 -2.044 -11.082 1.00 90.44 157 ARG A O 1
ATOM 1247 N N . VAL A 1 158 ? 21.158 -3.228 -12.302 1.00 92.44 158 VAL A N 1
ATOM 1248 C CA . VAL A 1 158 ? 19.928 -2.707 -11.683 1.00 92.44 158 VAL A CA 1
ATOM 1249 C C . VAL A 1 158 ? 19.764 -3.287 -10.278 1.00 92.44 158 VAL A C 1
ATOM 1251 O O . VAL A 1 158 ? 19.637 -2.521 -9.326 1.00 92.44 158 VAL A O 1
ATOM 1254 N N . LEU A 1 159 ? 19.860 -4.613 -10.127 1.00 93.56 159 LEU A N 1
ATOM 1255 C CA . LEU A 1 159 ? 19.743 -5.287 -8.827 1.00 93.56 159 LEU A CA 1
ATOM 1256 C C . LEU A 1 159 ? 20.863 -4.905 -7.848 1.00 93.56 159 LEU A C 1
ATOM 1258 O O . LEU A 1 159 ? 20.602 -4.786 -6.656 1.00 93.56 159 LEU A O 1
ATOM 1262 N N . LYS A 1 160 ? 22.080 -4.633 -8.338 1.00 93.19 160 LYS A N 1
ATOM 1263 C CA . LYS A 1 160 ? 23.198 -4.130 -7.520 1.00 93.19 160 LYS A CA 1
ATOM 1264 C C . LYS A 1 160 ? 22.904 -2.747 -6.924 1.00 93.19 160 LYS A C 1
ATOM 1266 O O . LYS A 1 160 ? 23.379 -2.442 -5.841 1.00 93.19 160 LYS A O 1
ATOM 1271 N N . ARG A 1 161 ? 22.127 -1.908 -7.621 1.00 92.69 161 ARG A N 1
ATOM 1272 C CA . ARG A 1 161 ? 21.720 -0.574 -7.133 1.00 92.69 161 ARG A CA 1
ATOM 1273 C C . ARG A 1 161 ? 20.475 -0.629 -6.263 1.00 92.69 161 ARG A C 1
ATOM 1275 O O . ARG A 1 161 ? 20.374 0.119 -5.305 1.00 92.69 161 ARG A O 1
ATOM 1282 N N . CYS A 1 162 ? 19.519 -1.477 -6.625 1.00 94.69 162 CYS A N 1
ATOM 1283 C CA . CYS A 1 162 ? 18.288 -1.678 -5.882 1.00 94.69 162 CYS A CA 1
ATOM 1284 C C . CYS A 1 162 ? 17.929 -3.160 -5.918 1.00 94.69 162 CYS A C 1
ATOM 1286 O O . CYS A 1 162 ? 17.342 -3.655 -6.885 1.00 94.69 162 CYS A O 1
ATOM 1288 N N . ARG A 1 163 ? 18.257 -3.865 -4.834 1.00 95.31 163 ARG A N 1
ATOM 1289 C CA . ARG A 1 163 ? 18.018 -5.307 -4.698 1.00 95.31 163 ARG A CA 1
ATOM 1290 C C . ARG A 1 163 ? 16.555 -5.695 -4.930 1.00 95.31 163 ARG A C 1
ATOM 1292 O O . ARG A 1 163 ? 16.276 -6.761 -5.465 1.00 95.31 163 ARG A O 1
ATOM 1299 N N . TYR A 1 164 ? 15.630 -4.805 -4.577 1.00 94.38 164 TYR A N 1
ATOM 1300 C CA . TYR A 1 164 ? 14.185 -5.031 -4.645 1.00 94.38 164 TYR A CA 1
ATOM 1301 C C . TYR A 1 164 ? 13.513 -4.357 -5.847 1.00 94.38 164 TYR A C 1
ATOM 1303 O O . TYR A 1 164 ? 12.291 -4.215 -5.860 1.00 94.38 164 TYR A O 1
ATOM 1311 N N . TYR A 1 165 ? 14.285 -3.949 -6.863 1.00 94.69 165 TYR A N 1
ATOM 1312 C CA . TYR A 1 165 ? 13.790 -3.140 -7.981 1.00 94.69 165 TYR A CA 1
ATOM 1313 C C . TYR A 1 165 ? 12.499 -3.691 -8.603 1.00 94.69 165 TYR A C 1
ATOM 1315 O O . TYR A 1 165 ? 11.489 -2.997 -8.637 1.00 94.69 165 TYR A O 1
ATOM 1323 N N . TYR A 1 166 ? 12.495 -4.956 -9.033 1.00 93.25 166 TYR A N 1
ATOM 1324 C CA . TYR A 1 166 ? 11.349 -5.553 -9.735 1.00 93.25 166 TYR A CA 1
ATOM 1325 C C . TYR A 1 166 ? 10.121 -5.781 -8.851 1.00 93.25 166 TYR A C 1
ATOM 1327 O O . TYR A 1 166 ? 9.009 -5.874 -9.365 1.00 93.25 166 TYR A O 1
ATOM 1335 N N . THR A 1 167 ? 10.306 -5.861 -7.536 1.00 91.56 167 THR A N 1
ATOM 1336 C CA . THR A 1 167 ? 9.199 -5.974 -6.582 1.00 91.56 167 THR A CA 1
ATOM 1337 C C . THR A 1 167 ? 8.517 -4.621 -6.383 1.00 91.56 167 THR A C 1
ATOM 1339 O O . THR A 1 167 ? 7.301 -4.551 -6.232 1.00 91.56 167 THR A O 1
ATOM 1342 N N . VAL A 1 168 ? 9.304 -3.544 -6.404 1.00 91.31 168 VAL A N 1
ATOM 1343 C CA . VAL A 1 168 ? 8.877 -2.190 -6.032 1.00 91.31 168 VAL A CA 1
ATOM 1344 C C . VAL A 1 168 ? 8.426 -1.359 -7.247 1.00 91.31 168 VAL A C 1
ATOM 1346 O O . VAL A 1 168 ? 7.505 -0.543 -7.146 1.00 91.31 168 VAL A O 1
ATOM 1349 N N . ASP A 1 169 ? 9.022 -1.589 -8.422 1.00 92.75 169 ASP A N 1
ATOM 1350 C CA . ASP A 1 169 ? 8.754 -0.859 -9.672 1.00 92.75 169 ASP A CA 1
ATOM 1351 C C . ASP A 1 169 ? 7.273 -0.834 -10.100 1.00 92.75 169 ASP A C 1
ATOM 1353 O O . ASP A 1 169 ? 6.801 0.244 -10.465 1.00 92.75 169 ASP A O 1
ATOM 1357 N N . PRO A 1 170 ? 6.469 -1.912 -9.972 1.00 90.31 170 PRO A N 1
ATOM 1358 C CA . PRO A 1 170 ? 5.047 -1.859 -10.328 1.00 90.31 170 PRO A CA 1
ATOM 1359 C C . PRO A 1 170 ? 4.256 -0.781 -9.570 1.00 90.31 170 PRO A C 1
ATOM 1361 O O . PRO A 1 170 ? 3.260 -0.260 -10.073 1.00 90.31 170 PRO A O 1
ATOM 1364 N N . ILE A 1 171 ? 4.705 -0.420 -8.367 1.00 86.75 171 ILE A N 1
ATOM 1365 C CA . ILE A 1 171 ? 3.997 0.491 -7.464 1.00 86.75 171 ILE A CA 1
ATOM 1366 C C . ILE A 1 171 ? 4.631 1.879 -7.535 1.00 86.75 171 ILE A C 1
ATOM 1368 O O . ILE A 1 171 ? 3.938 2.882 -7.726 1.00 86.75 171 ILE A O 1
ATOM 1372 N N . TRP A 1 172 ? 5.960 1.946 -7.465 1.00 87.62 172 TRP A N 1
ATOM 1373 C CA . TRP A 1 172 ? 6.704 3.206 -7.459 1.00 87.62 172 TRP A CA 1
ATOM 1374 C C . TRP A 1 172 ? 6.899 3.769 -8.869 1.00 87.62 172 TRP A C 1
ATOM 1376 O O . TRP A 1 172 ? 7.090 4.968 -9.057 1.00 87.62 172 TRP A O 1
ATOM 1386 N N . GLY A 1 173 ? 6.855 2.916 -9.890 1.00 84.50 173 GLY A N 1
ATOM 1387 C CA . GLY A 1 173 ? 7.010 3.274 -11.297 1.00 84.50 173 GLY A CA 1
ATOM 1388 C C . GLY A 1 173 ? 5.823 4.049 -11.852 1.00 84.50 173 GLY A C 1
ATOM 1389 O O . GLY A 1 173 ? 6.019 4.958 -12.661 1.00 84.50 173 GLY A O 1
ATOM 1390 N N . SER A 1 174 ? 4.620 3.731 -11.362 1.00 77.00 174 SER A N 1
ATOM 1391 C CA . SER A 1 174 ? 3.351 4.346 -11.771 1.00 77.00 174 SER A CA 1
ATOM 1392 C C . SER A 1 174 ? 3.207 5.812 -11.338 1.00 77.00 174 SER A C 1
ATOM 1394 O O . SER A 1 174 ? 2.484 6.585 -11.970 1.00 77.00 174 SER A O 1
ATOM 1396 N N . ASN A 1 175 ? 3.935 6.220 -10.297 1.00 64.88 175 ASN A N 1
ATOM 1397 C CA . ASN A 1 175 ? 3.867 7.559 -9.735 1.00 64.88 175 ASN A CA 1
ATOM 1398 C C . ASN A 1 175 ? 4.993 8.429 -10.314 1.00 64.88 175 ASN A C 1
ATOM 1400 O O . ASN A 1 175 ? 6.175 8.161 -10.121 1.00 64.88 175 ASN A O 1
ATOM 1404 N N . MET A 1 176 ? 4.635 9.511 -11.020 1.00 56.44 176 MET A N 1
ATOM 1405 C CA . MET A 1 176 ? 5.603 10.465 -11.600 1.00 56.44 176 MET A CA 1
ATOM 1406 C C . MET A 1 176 ? 6.500 11.151 -10.553 1.00 56.44 176 MET A C 1
ATOM 1408 O O . MET A 1 176 ? 7.502 11.762 -10.919 1.00 56.44 176 MET A O 1
ATOM 1412 N N . ARG A 1 177 ? 6.149 11.069 -9.264 1.00 60.94 177 ARG A N 1
ATOM 1413 C CA . ARG A 1 177 ? 6.944 11.570 -8.139 1.00 60.94 177 ARG A CA 1
ATOM 1414 C C . ARG A 1 177 ? 7.302 10.398 -7.237 1.00 60.94 177 ARG A C 1
ATOM 1416 O O . ARG A 1 177 ? 6.430 9.855 -6.571 1.00 60.94 177 ARG A O 1
ATOM 1423 N N . THR A 1 178 ? 8.572 10.018 -7.247 1.00 57.97 178 THR A N 1
ATOM 1424 C CA . THR A 1 178 ? 9.131 8.970 -6.380 1.00 57.97 178 THR A CA 1
ATOM 1425 C C . THR A 1 178 ? 9.678 9.526 -5.066 1.00 57.97 178 THR A C 1
ATOM 1427 O O . THR A 1 178 ? 9.983 8.753 -4.167 1.00 57.97 178 THR A O 1
ATOM 1430 N N . GLU A 1 179 ? 9.805 10.850 -4.943 1.00 58.84 179 GLU A N 1
ATOM 1431 C CA . GLU A 1 179 ? 10.262 11.509 -3.719 1.00 58.84 179 GLU A CA 1
ATOM 1432 C C . GLU A 1 179 ? 9.064 11.884 -2.831 1.00 58.84 179 GLU A C 1
ATOM 1434 O O . GLU A 1 179 ? 8.154 12.580 -3.303 1.00 58.84 179 GLU A O 1
ATOM 1439 N N . PRO A 1 180 ? 9.035 11.449 -1.558 1.00 58.72 180 PRO A N 1
ATOM 1440 C CA . PRO A 1 180 ? 8.038 11.904 -0.598 1.00 58.72 180 PRO A CA 1
ATOM 1441 C C . PRO A 1 180 ? 8.295 13.378 -0.275 1.00 58.72 180 PRO A C 1
ATOM 1443 O O . PRO A 1 180 ? 9.344 13.747 0.249 1.00 58.72 180 PRO A O 1
ATOM 1446 N N . ILE A 1 181 ? 7.326 14.232 -0.599 1.00 55.91 181 ILE A N 1
ATOM 1447 C CA . ILE A 1 181 ? 7.531 15.688 -0.638 1.00 55.91 181 ILE A CA 1
ATOM 1448 C C . ILE A 1 181 ? 7.723 16.263 0.773 1.00 55.91 181 ILE A C 1
ATOM 1450 O O . ILE A 1 181 ? 8.455 17.225 0.940 1.00 55.91 181 ILE A O 1
ATOM 1454 N N . ASN A 1 182 ? 7.108 15.657 1.796 1.00 58.59 182 ASN A N 1
ATOM 1455 C CA . ASN A 1 182 ? 6.985 16.300 3.110 1.00 58.59 182 ASN A CA 1
ATOM 1456 C C . ASN A 1 182 ? 7.572 15.506 4.290 1.00 58.59 182 ASN A C 1
ATOM 1458 O O . ASN A 1 182 ? 7.824 16.097 5.330 1.00 58.59 182 ASN A O 1
ATOM 1462 N N . ILE A 1 183 ? 7.786 14.188 4.171 1.00 59.41 183 ILE A N 1
ATOM 1463 C CA . ILE A 1 183 ? 8.258 13.358 5.305 1.00 59.41 183 ILE A CA 1
ATOM 1464 C C . ILE A 1 183 ? 9.782 13.435 5.470 1.00 59.41 183 ILE A C 1
ATOM 1466 O O . ILE A 1 183 ? 10.304 13.302 6.572 1.00 59.41 183 ILE A O 1
ATOM 1470 N N . LEU A 1 184 ? 10.508 13.655 4.370 1.00 59.88 184 LEU A N 1
ATOM 1471 C CA . LEU A 1 184 ? 11.973 13.676 4.367 1.00 59.88 184 LEU A CA 1
ATOM 1472 C C . LEU A 1 184 ? 12.575 15.087 4.454 1.00 59.88 184 LEU A C 1
ATOM 1474 O O . LEU A 1 184 ? 13.779 15.191 4.642 1.00 59.88 184 LEU A O 1
ATOM 1478 N N . GLN A 1 185 ? 11.762 16.141 4.325 1.00 59.62 185 GLN A N 1
ATOM 1479 C CA . GLN A 1 185 ? 12.217 17.540 4.242 1.00 59.62 185 GLN A CA 1
ATOM 1480 C C . GLN A 1 185 ? 11.917 18.373 5.503 1.00 59.62 185 GLN A C 1
ATOM 1482 O O . GLN A 1 185 ? 12.230 19.556 5.538 1.00 59.62 185 GLN A O 1
ATOM 1487 N N . SER A 1 186 ? 11.291 17.793 6.533 1.00 53.91 186 SER A N 1
ATOM 1488 C CA . SER A 1 186 ? 10.787 18.538 7.697 1.00 53.91 186 SER A CA 1
ATOM 1489 C C . SER A 1 186 ? 11.846 19.043 8.684 1.00 53.91 186 SER A C 1
ATOM 1491 O O . SER A 1 186 ? 11.477 19.781 9.590 1.00 53.91 186 SER A O 1
ATOM 1493 N N . ASP A 1 187 ? 13.124 18.682 8.529 1.00 48.19 187 ASP A N 1
ATOM 1494 C CA . ASP A 1 187 ? 14.137 18.908 9.576 1.00 48.19 187 ASP A CA 1
ATOM 1495 C C . ASP A 1 187 ? 15.179 19.982 9.201 1.00 48.19 187 ASP A C 1
ATOM 1497 O O . ASP A 1 187 ? 16.024 20.318 10.020 1.00 48.19 187 ASP A O 1
ATOM 1501 N N . ASP A 1 188 ? 15.099 20.585 8.008 1.00 44.44 188 ASP A N 1
ATOM 1502 C CA . ASP A 1 188 ? 16.065 21.606 7.558 1.00 44.44 188 ASP A CA 1
ATOM 1503 C C . ASP A 1 188 ? 15.674 23.044 7.973 1.00 44.44 188 ASP A C 1
ATOM 1505 O O . ASP A 1 188 ? 16.016 24.017 7.296 1.00 44.44 188 ASP A O 1
ATOM 1509 N N . VAL A 1 189 ? 14.955 23.210 9.089 1.00 42.22 189 VAL A N 1
ATOM 1510 C CA . VAL A 1 189 ? 14.733 24.527 9.710 1.00 42.22 189 VAL A CA 1
ATOM 1511 C C . VAL A 1 189 ? 15.430 24.559 11.070 1.00 42.22 189 VAL A C 1
ATOM 1513 O O . VAL A 1 189 ? 14.858 24.181 12.083 1.00 42.22 189 VAL A O 1
ATOM 1516 N N . GLU A 1 190 ? 16.677 25.036 11.028 1.00 39.81 190 GLU A N 1
ATOM 1517 C CA . GLU A 1 190 ? 17.451 25.651 12.117 1.00 39.81 190 GLU A CA 1
ATOM 1518 C C . GLU A 1 190 ? 17.620 24.834 13.410 1.00 39.81 190 GLU A C 1
ATOM 1520 O O . GLU A 1 190 ? 16.879 24.967 14.382 1.00 39.81 190 GLU A O 1
ATOM 1525 N N . GLY A 1 191 ? 18.709 24.069 13.463 1.00 33.94 191 GLY A N 1
ATOM 1526 C CA . GLY A 1 191 ? 19.233 23.508 14.702 1.00 33.94 191 GLY A CA 1
ATOM 1527 C C . GLY A 1 191 ? 20.628 22.943 14.494 1.00 33.94 191 GLY A C 1
ATOM 1528 O O . GLY A 1 191 ? 20.783 21.737 14.345 1.00 33.94 191 GLY A O 1
ATOM 1529 N N . GLU A 1 192 ? 21.634 23.819 14.458 1.00 38.38 192 GLU A N 1
ATOM 1530 C CA . GLU A 1 192 ? 23.043 23.443 14.586 1.00 38.38 192 GLU A CA 1
ATOM 1531 C C . GLU A 1 192 ? 23.223 22.600 15.859 1.00 38.38 192 GLU A C 1
ATOM 1533 O O . GLU A 1 192 ? 23.262 23.115 16.972 1.00 38.38 192 GLU A O 1
ATOM 1538 N N . ASN A 1 193 ? 23.298 21.285 15.697 1.00 35.44 193 ASN A N 1
ATOM 1539 C CA . ASN A 1 193 ? 23.971 20.403 16.632 1.00 35.44 193 ASN A CA 1
ATOM 1540 C C . ASN A 1 193 ? 24.856 19.492 15.793 1.00 35.44 193 ASN A C 1
ATOM 1542 O O . ASN A 1 193 ? 24.391 18.543 15.161 1.00 35.44 193 ASN A O 1
ATOM 1546 N N . GLU A 1 194 ? 26.136 19.846 15.769 1.00 43.16 194 GLU A N 1
ATOM 1547 C CA . GLU A 1 194 ? 27.240 19.003 15.338 1.00 43.16 194 GLU A CA 1
ATOM 1548 C C . GLU A 1 194 ? 27.209 17.700 16.150 1.00 43.16 194 GLU A C 1
ATOM 1550 O O . GLU A 1 194 ? 27.718 17.615 17.265 1.00 43.16 194 GLU A O 1
ATOM 1555 N N . ALA A 1 195 ? 26.568 16.674 15.601 1.00 41.16 195 ALA A N 1
ATOM 1556 C CA . ALA A 1 195 ? 26.853 15.296 15.952 1.00 41.16 195 ALA A CA 1
ATOM 1557 C C . ALA A 1 195 ? 27.642 14.718 14.781 1.00 41.16 195 ALA A C 1
ATOM 1559 O O . ALA A 1 195 ? 27.095 14.503 13.699 1.00 41.16 195 ALA A O 1
ATOM 1560 N N . GLU A 1 196 ? 28.943 14.549 15.004 1.00 36.47 196 GLU A N 1
ATOM 1561 C CA . GLU A 1 196 ? 29.904 13.928 14.097 1.00 36.47 196 GLU A CA 1
ATOM 1562 C C . GLU A 1 196 ? 29.321 12.631 13.515 1.00 36.47 196 GLU A C 1
ATOM 1564 O O . GLU A 1 196 ? 29.184 11.609 14.191 1.00 36.47 196 GLU A O 1
ATOM 1569 N N . GLY A 1 197 ? 28.921 12.703 12.246 1.00 35.16 197 GLY A N 1
ATOM 1570 C CA . GLY A 1 197 ? 28.441 11.567 11.482 1.00 35.16 197 GLY A CA 1
ATOM 1571 C C . GLY A 1 197 ? 29.606 10.643 11.170 1.00 35.16 197 GLY A C 1
ATOM 1572 O O . GLY A 1 197 ? 30.452 10.967 10.342 1.00 35.16 197 GLY A O 1
ATOM 1573 N N . GLN A 1 198 ? 29.633 9.482 11.820 1.00 37.97 198 GLN A N 1
ATOM 1574 C CA . GLN A 1 198 ? 30.387 8.340 11.324 1.00 37.97 198 GLN A CA 1
ATOM 1575 C C . GLN A 1 198 ? 29.793 7.939 9.974 1.00 37.97 198 GLN A C 1
ATOM 1577 O O . GLN A 1 198 ? 28.698 7.377 9.898 1.00 37.97 198 GLN A O 1
ATOM 1582 N N . GLU A 1 199 ? 30.516 8.268 8.910 1.00 38.12 199 GLU A N 1
ATOM 1583 C CA . GLU A 1 199 ? 30.325 7.699 7.586 1.00 38.12 199 GLU A CA 1
ATOM 1584 C C . GLU A 1 199 ? 30.490 6.176 7.711 1.00 38.12 199 GLU A C 1
ATOM 1586 O O . GLU A 1 199 ? 31.587 5.662 7.922 1.00 38.12 199 GLU A O 1
ATOM 1591 N N . GLN A 1 200 ? 29.373 5.445 7.676 1.00 41.81 200 GLN A N 1
ATOM 1592 C CA . GLN A 1 200 ? 29.387 3.996 7.509 1.00 41.81 200 GLN A CA 1
ATOM 1593 C C . GLN A 1 200 ? 29.836 3.706 6.076 1.00 41.81 200 GLN A C 1
ATOM 1595 O O . GLN A 1 200 ? 29.040 3.729 5.137 1.00 41.81 200 GLN A O 1
ATOM 1600 N N . GLU A 1 201 ? 31.136 3.474 5.920 1.00 37.44 201 GLU A N 1
ATOM 1601 C CA . GLU A 1 201 ? 31.699 2.771 4.775 1.00 37.44 201 GLU A CA 1
ATOM 1602 C C . GLU A 1 201 ? 31.178 1.328 4.808 1.00 37.44 201 GLU A C 1
ATOM 1604 O O . GLU A 1 201 ? 31.672 0.477 5.548 1.00 37.44 201 GLU A O 1
ATOM 1609 N N . ASP A 1 202 ? 30.139 1.049 4.021 1.00 39.66 202 ASP A N 1
ATOM 1610 C CA . ASP A 1 202 ? 29.755 -0.320 3.687 1.00 39.66 202 ASP A CA 1
ATOM 1611 C C . ASP A 1 202 ? 30.856 -0.919 2.789 1.00 39.66 202 ASP A C 1
ATOM 1613 O O . ASP A 1 202 ? 30.815 -0.830 1.557 1.00 39.66 202 ASP A O 1
ATOM 1617 N N . GLU A 1 203 ? 31.878 -1.495 3.425 1.00 41.75 203 GLU A N 1
ATOM 1618 C CA . GLU A 1 203 ? 32.989 -2.214 2.801 1.00 41.75 203 GLU A CA 1
ATOM 1619 C C . GLU A 1 203 ? 32.483 -3.503 2.126 1.00 41.75 203 GLU A C 1
ATOM 1621 O O . GLU A 1 203 ? 32.475 -4.591 2.699 1.00 41.75 203 GLU A O 1
ATOM 1626 N N . TYR A 1 204 ? 32.053 -3.389 0.868 1.00 42.06 204 TYR A N 1
ATOM 1627 C CA . TYR A 1 204 ? 31.946 -4.527 -0.045 1.00 42.06 204 TYR A CA 1
ATOM 1628 C C . TYR A 1 204 ? 33.281 -4.693 -0.781 1.00 42.06 204 TYR A C 1
ATOM 1630 O O . TYR A 1 204 ? 33.454 -4.202 -1.897 1.00 42.06 204 TYR A O 1
ATOM 1638 N N . GLN A 1 205 ? 34.231 -5.385 -0.148 1.00 41.66 205 GLN A N 1
ATOM 1639 C CA . GLN A 1 205 ? 35.404 -5.925 -0.836 1.00 41.66 205 GLN A CA 1
ATOM 1640 C C . GLN A 1 205 ? 34.976 -7.082 -1.750 1.00 41.66 205 GLN A C 1
ATOM 1642 O O . GLN A 1 205 ? 34.704 -8.182 -1.281 1.00 41.66 205 GLN A O 1
ATOM 1647 N N . ASP A 1 206 ? 34.903 -6.803 -3.051 1.00 43.47 206 ASP A N 1
ATOM 1648 C CA . ASP A 1 206 ? 35.476 -7.664 -4.095 1.00 43.47 206 ASP A CA 1
ATOM 1649 C C . ASP A 1 206 ? 35.517 -6.884 -5.428 1.00 43.47 206 ASP A C 1
ATOM 1651 O O . ASP A 1 206 ? 34.510 -6.681 -6.113 1.00 43.47 206 ASP A O 1
ATOM 1655 N N . GLU A 1 207 ? 36.718 -6.405 -5.756 1.00 55.25 207 GLU A N 1
ATOM 1656 C CA . GLU A 1 207 ? 37.170 -5.950 -7.082 1.00 55.25 207 GLU A CA 1
ATOM 1657 C C . GLU A 1 207 ? 37.529 -7.196 -7.942 1.00 55.25 207 GLU A C 1
ATOM 1659 O O . GLU A 1 207 ? 37.899 -8.221 -7.361 1.00 55.25 207 GLU A O 1
ATOM 1664 N N . PRO A 1 208 ? 37.483 -7.155 -9.299 1.00 54.81 208 PRO A N 1
ATOM 1665 C CA . PRO A 1 208 ? 37.993 -6.008 -10.044 1.00 54.81 208 PRO A CA 1
ATOM 1666 C C . PRO A 1 208 ? 37.214 -5.500 -11.274 1.00 54.81 208 PRO A C 1
ATOM 1668 O O . PRO A 1 208 ? 36.598 -6.257 -12.023 1.00 54.81 208 PRO A O 1
ATOM 1671 N N . ASP A 1 209 ? 37.383 -4.188 -11.471 1.00 46.88 209 ASP A N 1
ATOM 1672 C CA . ASP A 1 209 ? 37.649 -3.480 -12.736 1.00 46.88 209 ASP A CA 1
ATOM 1673 C C . ASP A 1 209 ? 36.517 -3.337 -13.781 1.00 46.88 209 ASP A C 1
ATOM 1675 O O . ASP A 1 209 ? 36.372 -4.116 -14.718 1.00 46.88 209 ASP A O 1
ATOM 1679 N N . ASP A 1 210 ? 35.767 -2.237 -13.653 1.00 41.34 210 ASP A N 1
ATOM 1680 C CA . ASP A 1 210 ? 35.100 -1.532 -14.760 1.00 41.34 210 ASP A CA 1
ATOM 1681 C C . ASP A 1 210 ? 35.260 -0.021 -14.486 1.00 41.34 210 ASP A C 1
ATOM 1683 O O . ASP A 1 210 ? 34.350 0.671 -14.016 1.00 41.34 210 ASP A O 1
ATOM 1687 N N . ASN A 1 211 ? 36.473 0.482 -14.715 1.00 41.53 211 ASN A N 1
ATOM 1688 C CA . ASN A 1 211 ? 36.844 1.888 -14.591 1.00 41.53 211 ASN A CA 1
ATOM 1689 C C . ASN A 1 211 ? 36.017 2.765 -15.560 1.00 41.53 211 ASN A C 1
ATOM 1691 O O . ASN A 1 211 ? 36.364 2.935 -16.731 1.00 41.53 211 ASN A O 1
ATOM 1695 N N . ILE A 1 212 ? 34.893 3.313 -15.088 1.00 47.03 212 ILE A N 1
ATOM 1696 C CA . ILE A 1 212 ? 34.164 4.386 -15.776 1.00 47.03 212 ILE A CA 1
ATOM 1697 C C . ILE A 1 212 ? 34.761 5.713 -15.282 1.00 47.03 212 ILE A C 1
ATOM 1699 O O . ILE A 1 212 ? 34.614 6.021 -14.098 1.00 47.03 212 ILE A O 1
ATOM 1703 N N . PRO A 1 213 ? 35.409 6.518 -16.145 1.00 40.66 213 PRO A N 1
ATOM 1704 C CA . PRO A 1 213 ? 36.067 7.749 -15.722 1.00 40.66 213 PRO A CA 1
ATOM 1705 C C . PRO A 1 213 ? 35.087 8.722 -15.058 1.00 40.66 213 PRO A C 1
ATOM 1707 O O . PRO A 1 213 ? 34.046 9.064 -15.625 1.00 40.66 213 PRO A O 1
ATOM 1710 N N . ALA A 1 214 ? 35.467 9.232 -13.885 1.00 45.66 214 ALA A N 1
ATOM 1711 C CA . ALA A 1 214 ? 34.737 10.241 -13.110 1.00 45.66 214 ALA A CA 1
ATOM 1712 C C . ALA A 1 214 ? 34.574 11.604 -13.830 1.00 45.66 214 ALA A C 1
ATOM 1714 O O . ALA A 1 214 ? 33.936 12.517 -13.313 1.00 45.66 214 ALA A O 1
ATOM 1715 N N . GLU A 1 215 ? 35.094 11.740 -15.049 1.00 45.19 215 GLU A N 1
ATOM 1716 C CA . GLU A 1 215 ? 35.102 12.968 -15.850 1.00 45.19 215 GLU A CA 1
ATOM 1717 C C . GLU A 1 215 ? 33.745 13.284 -16.524 1.00 45.19 215 GLU A C 1
ATOM 1719 O O . GLU A 1 215 ? 33.549 14.376 -17.050 1.00 45.19 215 GLU A O 1
ATOM 1724 N N . ILE A 1 216 ? 32.763 12.368 -16.471 1.00 43.94 216 ILE A N 1
ATOM 1725 C CA . ILE A 1 216 ? 31.416 12.564 -17.057 1.00 43.94 216 ILE A CA 1
ATOM 1726 C C . ILE A 1 216 ? 30.401 13.166 -16.056 1.00 43.94 216 ILE A C 1
ATOM 1728 O O . ILE A 1 216 ? 29.340 13.641 -16.462 1.00 43.94 216 ILE A O 1
ATOM 1732 N N . LEU A 1 217 ? 30.717 13.232 -14.757 1.00 40.78 217 LEU A N 1
ATOM 1733 C CA . LEU A 1 217 ? 29.819 13.774 -13.719 1.00 40.78 217 LEU A CA 1
ATOM 1734 C C . LEU A 1 217 ? 30.252 15.152 -13.193 1.00 40.78 217 LEU A C 1
ATOM 1736 O O . LEU A 1 217 ? 30.090 15.460 -12.015 1.00 40.78 217 LEU A O 1
ATOM 1740 N N . GLY A 1 218 ? 30.750 16.015 -14.081 1.00 38.50 218 GLY A N 1
ATOM 1741 C CA . GLY A 1 218 ? 31.001 17.426 -13.783 1.00 38.50 218 GLY A CA 1
ATOM 1742 C C . GLY A 1 218 ? 29.706 18.209 -13.552 1.00 38.50 218 GLY A C 1
ATOM 1743 O O . GLY A 1 218 ? 29.187 18.829 -14.477 1.00 38.50 218 GLY A O 1
ATOM 1744 N N . TRP A 1 219 ? 29.177 18.178 -12.328 1.00 40.03 219 TRP A N 1
ATOM 1745 C CA . TRP A 1 219 ? 28.143 19.104 -11.858 1.00 40.03 219 TRP A CA 1
ATOM 1746 C C . TRP A 1 219 ? 28.600 19.710 -10.535 1.00 40.03 219 TRP A C 1
ATOM 1748 O O . TRP A 1 219 ? 28.276 19.240 -9.446 1.00 40.03 219 TRP A O 1
ATOM 1758 N N . ASP A 1 220 ? 29.391 20.766 -10.687 1.00 33.31 220 ASP A N 1
ATOM 1759 C CA . ASP A 1 220 ? 29.816 21.678 -9.637 1.00 33.31 220 ASP A CA 1
ATOM 1760 C C . ASP A 1 220 ? 28.579 22.322 -8.983 1.00 33.31 220 ASP A C 1
ATOM 1762 O O . ASP A 1 220 ? 27.724 22.916 -9.651 1.00 33.31 220 ASP A O 1
ATOM 1766 N N . ARG A 1 221 ? 28.431 22.135 -7.670 1.00 41.22 221 ARG A N 1
ATOM 1767 C CA . ARG A 1 221 ? 27.194 22.391 -6.908 1.00 41.22 221 ARG A CA 1
ATOM 1768 C C . ARG A 1 221 ? 27.150 23.793 -6.278 1.00 41.22 221 ARG A C 1
ATOM 1770 O O . ARG A 1 221 ? 26.441 23.998 -5.298 1.00 41.22 221 ARG A O 1
ATOM 1777 N N . THR A 1 222 ? 27.886 24.763 -6.822 1.00 41.22 222 THR A N 1
ATOM 1778 C CA . THR A 1 222 ? 28.242 26.020 -6.125 1.00 41.22 222 THR A CA 1
ATOM 1779 C C . THR A 1 222 ? 27.881 27.323 -6.858 1.00 41.22 222 THR A C 1
ATOM 1781 O O . THR A 1 222 ? 28.477 28.357 -6.576 1.00 41.22 222 THR A O 1
ATOM 1784 N N . LEU A 1 223 ? 26.879 27.350 -7.753 1.00 41.62 223 LEU A N 1
ATOM 1785 C CA . LEU A 1 223 ? 26.528 28.587 -8.492 1.00 41.62 223 LEU A CA 1
ATOM 1786 C C . LEU A 1 223 ? 25.032 28.923 -8.655 1.00 41.62 223 LEU A C 1
ATOM 1788 O O . LEU A 1 223 ? 24.657 29.619 -9.594 1.00 41.62 223 LEU A O 1
ATOM 1792 N N . MET A 1 224 ? 24.153 28.514 -7.737 1.00 37.91 224 MET A N 1
ATOM 1793 C CA . MET A 1 224 ? 22.751 28.978 -7.757 1.00 37.91 224 MET A CA 1
ATOM 1794 C C . MET A 1 224 ? 22.325 29.589 -6.423 1.00 37.91 224 MET A C 1
ATOM 1796 O O . MET A 1 224 ? 21.375 29.149 -5.784 1.00 37.91 224 MET A O 1
ATOM 1800 N N . ALA A 1 225 ? 23.019 30.656 -6.037 1.00 43.72 225 ALA A N 1
ATOM 1801 C CA . ALA A 1 225 ? 22.550 31.605 -5.041 1.00 43.72 225 ALA A CA 1
ATOM 1802 C C . ALA A 1 225 ? 22.658 33.023 -5.612 1.00 43.72 225 ALA A C 1
ATOM 1804 O O . ALA A 1 225 ? 23.598 33.736 -5.303 1.00 43.72 225 ALA A O 1
ATOM 1805 N N . GLU A 1 226 ? 21.702 33.444 -6.448 1.00 35.72 226 GLU A N 1
ATOM 1806 C CA . GLU A 1 226 ? 21.255 34.841 -6.418 1.00 35.72 226 GLU A CA 1
ATOM 1807 C C . GLU A 1 226 ? 19.942 35.077 -7.184 1.00 35.72 226 GLU A C 1
ATOM 1809 O O . GLU A 1 226 ? 19.832 34.901 -8.395 1.00 35.72 226 GLU A O 1
ATOM 1814 N N . LYS A 1 227 ? 18.982 35.625 -6.430 1.00 38.88 227 LYS A N 1
ATOM 1815 C CA . LYS A 1 227 ? 18.125 36.744 -6.840 1.00 38.88 227 LYS A CA 1
ATOM 1816 C C . LYS A 1 227 ? 17.005 36.459 -7.837 1.00 38.88 227 LYS A C 1
ATOM 1818 O O . LYS A 1 227 ? 17.127 36.790 -9.010 1.00 38.88 227 LYS A O 1
ATOM 1823 N N . ARG A 1 228 ? 15.821 36.104 -7.314 1.00 36.69 228 ARG A N 1
ATOM 1824 C CA . ARG A 1 228 ? 14.546 36.709 -7.763 1.00 36.69 228 ARG A CA 1
ATOM 1825 C C . ARG A 1 228 ? 13.568 36.895 -6.604 1.00 36.69 228 ARG A C 1
ATOM 1827 O O . ARG A 1 228 ? 12.814 35.996 -6.252 1.00 36.69 228 ARG A O 1
ATOM 1834 N N . GLN A 1 229 ? 13.572 38.106 -6.051 1.00 37.62 229 GLN A N 1
ATOM 1835 C CA . GLN A 1 229 ? 12.439 38.658 -5.318 1.00 37.62 229 GLN A CA 1
ATOM 1836 C C . GLN A 1 229 ? 11.306 38.985 -6.308 1.00 37.62 229 GLN A C 1
ATOM 1838 O O . GLN A 1 229 ? 11.523 39.632 -7.330 1.00 37.62 229 GLN A O 1
ATOM 1843 N N . SER A 1 230 ? 10.126 38.461 -5.985 1.00 45.81 230 SER A N 1
ATOM 1844 C CA . SER A 1 230 ? 8.768 39.004 -6.114 1.00 45.81 230 SER A CA 1
ATOM 1845 C C . SER A 1 230 ? 8.508 40.197 -7.048 1.00 45.81 230 SER A C 1
ATOM 1847 O O . SER A 1 230 ? 9.091 41.261 -6.881 1.00 45.81 230 SER A O 1
ATOM 1849 N N . THR A 1 231 ? 7.468 40.110 -7.890 1.00 34.09 231 THR A N 1
ATOM 1850 C CA . THR A 1 231 ? 6.150 40.766 -7.665 1.00 34.09 231 THR A CA 1
ATOM 1851 C C . THR A 1 231 ? 5.223 40.694 -8.896 1.00 34.09 231 THR A C 1
ATOM 1853 O O . THR A 1 231 ? 5.668 40.750 -10.035 1.00 34.09 231 THR A O 1
ATOM 1856 N N . SER A 1 232 ? 3.928 40.501 -8.595 1.00 35.75 232 SER A N 1
ATOM 1857 C CA . SER A 1 232 ? 2.667 40.829 -9.307 1.00 35.75 232 SER A CA 1
ATOM 1858 C C . SER A 1 232 ? 2.753 41.370 -10.752 1.00 35.75 232 SER A C 1
ATOM 1860 O O . SER A 1 232 ? 3.534 42.257 -11.056 1.00 35.75 232 SER A O 1
ATOM 1862 N N . THR A 1 233 ? 1.854 41.061 -11.689 1.00 32.88 233 THR A N 1
ATOM 1863 C CA . THR A 1 233 ? 0.420 41.387 -11.656 1.00 32.88 233 THR A CA 1
ATOM 1864 C C . THR A 1 233 ? -0.205 40.823 -12.935 1.00 32.88 233 THR A C 1
ATOM 1866 O O . THR A 1 233 ? 0.369 40.939 -14.015 1.00 32.88 233 THR A O 1
ATOM 1869 N N . VAL A 1 234 ? -1.391 40.233 -12.824 1.00 44.34 234 VAL A N 1
ATOM 1870 C CA . VAL A 1 234 ? -2.200 39.781 -13.958 1.00 44.34 234 VAL A CA 1
ATOM 1871 C C . VAL A 1 234 ? -3.032 40.956 -14.464 1.00 44.34 234 VAL A C 1
ATOM 1873 O O . VAL A 1 234 ? -3.889 41.448 -13.732 1.00 44.34 234 VAL A O 1
ATOM 1876 N N . THR A 1 235 ? -2.874 41.326 -15.737 1.00 34.69 235 THR A N 1
ATOM 1877 C CA . THR A 1 235 ? -3.935 42.016 -16.479 1.00 34.69 235 THR A CA 1
ATOM 1878 C C . THR A 1 235 ? -4.021 41.538 -17.924 1.00 34.69 235 THR A C 1
ATOM 1880 O O . THR A 1 235 ? -3.056 41.414 -18.668 1.00 34.69 235 THR A O 1
ATOM 1883 N N . ARG A 1 236 ? -5.266 41.230 -18.255 1.00 37.25 236 ARG A N 1
ATOM 1884 C CA . ARG A 1 236 ? -5.873 40.720 -19.479 1.00 37.25 236 ARG A CA 1
ATOM 1885 C C . ARG A 1 236 ? -5.918 41.803 -20.567 1.00 37.25 236 ARG A C 1
ATOM 1887 O O . ARG A 1 236 ? -6.336 42.909 -20.249 1.00 37.25 236 ARG A O 1
ATOM 1894 N N . ALA A 1 237 ? -5.644 41.447 -21.827 1.00 38.53 237 ALA A N 1
ATOM 1895 C CA . ALA A 1 237 ? -6.570 41.565 -22.972 1.00 38.53 237 ALA A CA 1
ATOM 1896 C C . ALA A 1 237 ? -5.888 41.793 -24.341 1.00 38.53 237 ALA A C 1
ATOM 1898 O O . ALA A 1 237 ? -4.918 42.527 -24.475 1.00 38.53 237 ALA A O 1
ATOM 1899 N N . THR A 1 238 ? -6.588 41.264 -25.354 1.00 35.16 238 THR A N 1
ATOM 1900 C CA . THR A 1 238 ? -6.735 41.739 -26.746 1.00 35.16 238 THR A CA 1
ATOM 1901 C C . THR A 1 238 ? -5.637 41.471 -27.784 1.00 35.16 238 THR A C 1
ATOM 1903 O O . THR A 1 238 ? -4.589 42.095 -27.831 1.00 35.16 238 THR A O 1
ATOM 1906 N N . THR A 1 239 ? -6.004 40.551 -28.687 1.00 50.25 239 THR A N 1
ATOM 1907 C CA . THR A 1 239 ? -5.794 40.531 -30.146 1.00 50.25 239 THR A CA 1
ATOM 1908 C C . THR A 1 239 ? -5.210 41.797 -30.774 1.00 50.25 239 THR A C 1
ATOM 1910 O O . THR A 1 239 ? -5.737 42.873 -30.512 1.00 50.25 239 THR A O 1
ATOM 1913 N N . THR A 1 240 ? -4.290 41.647 -31.738 1.00 37.50 240 THR A N 1
ATOM 1914 C CA . THR A 1 240 ? -4.395 42.207 -33.108 1.00 37.50 240 THR A CA 1
ATOM 1915 C C . THR A 1 240 ? -3.237 41.699 -33.981 1.00 37.50 240 THR A C 1
ATOM 1917 O O . THR A 1 240 ? -2.073 41.780 -33.608 1.00 37.50 240 THR A O 1
ATOM 1920 N N . ASN A 1 241 ? -3.589 41.169 -35.156 1.00 48.12 241 ASN A N 1
ATOM 1921 C CA . ASN A 1 241 ? -2.699 40.891 -36.284 1.00 48.12 241 ASN A CA 1
ATOM 1922 C C . ASN A 1 241 ? -1.934 42.147 -36.715 1.00 48.12 241 ASN A C 1
ATOM 1924 O O . ASN A 1 241 ? -2.601 43.130 -37.020 1.00 48.12 241 ASN A O 1
ATOM 1928 N N . GLN A 1 242 ? -0.618 42.072 -36.936 1.00 39.62 242 GLN A N 1
ATOM 1929 C CA . GLN A 1 242 ? 0.043 42.868 -37.979 1.00 39.62 242 GLN A CA 1
ATOM 1930 C C . GLN A 1 242 ? 1.191 42.081 -38.625 1.00 39.62 242 GLN A C 1
ATOM 1932 O O . GLN A 1 242 ? 2.192 41.757 -37.995 1.00 39.62 242 GLN A O 1
ATOM 1937 N N . ARG A 1 243 ? 1.014 41.789 -39.919 1.00 56.41 243 ARG A N 1
ATOM 1938 C CA . ARG A 1 243 ? 2.103 41.655 -40.892 1.00 56.41 243 ARG A CA 1
ATOM 1939 C C . ARG A 1 243 ? 2.747 43.033 -41.069 1.00 56.41 243 ARG A C 1
ATOM 1941 O O . ARG A 1 243 ? 1.993 43.984 -41.276 1.00 56.41 243 ARG A O 1
ATOM 1948 N N . LYS A 1 244 ? 4.077 43.123 -41.149 1.00 49.81 244 LYS A N 1
ATOM 1949 C CA . LYS A 1 244 ? 4.729 44.045 -42.091 1.00 49.81 244 LYS A CA 1
ATOM 1950 C C . LYS A 1 244 ? 6.199 43.701 -42.325 1.00 49.81 244 LYS A C 1
ATOM 1952 O O . LYS A 1 244 ? 6.928 43.398 -41.391 1.00 49.81 244 LYS A O 1
ATOM 1957 N N . ASP A 1 245 ? 6.529 43.753 -43.609 1.00 46.03 245 ASP A N 1
ATOM 1958 C CA . ASP A 1 245 ? 7.828 43.687 -44.271 1.00 46.03 245 ASP A CA 1
ATOM 1959 C C . ASP A 1 245 ? 8.842 44.743 -43.810 1.00 46.03 245 ASP A C 1
ATOM 1961 O O . ASP A 1 245 ? 8.498 45.681 -43.091 1.00 46.03 245 ASP A O 1
ATOM 1965 N N . THR A 1 246 ? 10.027 44.637 -44.430 1.00 43.19 246 THR A N 1
ATOM 1966 C CA . THR A 1 246 ? 11.210 45.523 -44.449 1.00 43.19 246 THR A CA 1
ATOM 1967 C C . THR A 1 246 ? 12.140 45.292 -43.261 1.00 43.19 246 THR A C 1
ATOM 1969 O O . THR A 1 246 ? 11.695 45.239 -42.127 1.00 43.19 246 THR A O 1
ATOM 1972 N N . GLY A 1 247 ? 13.441 45.079 -43.416 1.00 41.50 247 GLY A N 1
ATOM 1973 C CA . GLY A 1 247 ? 14.372 45.319 -44.515 1.00 41.50 247 GLY A CA 1
ATOM 1974 C C . GLY A 1 247 ? 15.721 45.664 -43.867 1.00 41.50 247 GLY A C 1
ATOM 1975 O O . GLY A 1 247 ? 15.743 46.059 -42.706 1.00 41.50 247 GLY A O 1
ATOM 1976 N N . ASP A 1 248 ? 16.800 45.528 -44.634 1.00 35.41 248 ASP A N 1
ATOM 1977 C CA . ASP A 1 248 ? 18.166 46.007 -44.359 1.00 35.41 248 ASP A CA 1
ATOM 1978 C C . ASP A 1 248 ? 19.004 45.173 -43.367 1.00 35.41 248 ASP A C 1
ATOM 1980 O O . ASP A 1 248 ? 18.636 44.934 -42.225 1.00 35.41 248 ASP A O 1
ATOM 1984 N N . SER A 1 249 ? 20.100 44.531 -43.784 1.00 43.38 249 SER A N 1
ATOM 1985 C CA . SER A 1 249 ? 21.325 45.013 -44.455 1.00 43.38 249 SER A CA 1
ATOM 1986 C C . SER A 1 249 ? 22.445 45.071 -43.426 1.00 43.38 249 SER A C 1
ATOM 1988 O O . SER A 1 249 ? 22.598 46.099 -42.781 1.00 43.38 249 SER A O 1
ATOM 1990 N N . ILE A 1 250 ? 23.269 44.020 -43.336 1.00 47.31 250 ILE A N 1
ATOM 1991 C CA . ILE A 1 250 ? 24.701 44.174 -43.044 1.00 47.31 250 ILE A CA 1
ATOM 1992 C C . ILE A 1 250 ? 25.476 43.132 -43.855 1.00 47.31 250 ILE A C 1
ATOM 1994 O O . ILE A 1 250 ? 25.392 41.924 -43.645 1.00 47.31 250 ILE A O 1
ATOM 1998 N N . THR A 1 251 ? 26.221 43.659 -44.815 1.00 51.06 251 THR A N 1
ATOM 1999 C CA . THR A 1 251 ? 27.291 43.032 -45.581 1.00 51.06 251 THR A CA 1
ATOM 2000 C C . THR A 1 251 ? 28.393 42.493 -44.671 1.00 51.06 251 THR A C 1
ATOM 2002 O O . THR A 1 251 ? 28.891 43.231 -43.825 1.00 51.06 251 THR A O 1
ATOM 2005 N N . ASN A 1 252 ? 28.878 41.276 -44.924 1.00 42.59 252 ASN A N 1
ATOM 2006 C CA . ASN A 1 252 ? 30.279 40.967 -44.652 1.00 42.59 252 ASN A CA 1
ATOM 2007 C C . ASN A 1 252 ? 30.866 40.094 -45.763 1.00 42.59 252 ASN A C 1
ATOM 2009 O O . ASN A 1 252 ? 30.679 38.882 -45.842 1.00 42.59 252 ASN A O 1
ATOM 2013 N N . THR A 1 253 ? 31.551 40.798 -46.654 1.00 47.41 253 THR A N 1
ATOM 2014 C CA . THR A 1 253 ? 32.478 40.324 -47.673 1.00 47.41 253 THR A CA 1
ATOM 2015 C C . THR A 1 253 ? 33.704 39.697 -47.015 1.00 47.41 253 THR A C 1
ATOM 2017 O O . THR A 1 253 ? 34.540 40.412 -46.467 1.00 47.41 253 THR A O 1
ATOM 2020 N N . LEU A 1 254 ? 33.851 38.379 -47.129 1.00 45.78 254 LEU A N 1
ATOM 2021 C CA . LEU A 1 254 ? 35.131 37.696 -46.952 1.00 45.78 254 LEU A CA 1
ATOM 2022 C C . LEU A 1 254 ? 35.499 37.036 -48.277 1.00 45.78 254 LEU A C 1
ATOM 2024 O O . LEU A 1 254 ? 34.946 36.017 -48.684 1.00 45.78 254 LEU A O 1
ATOM 2028 N N . ALA A 1 255 ? 36.404 37.717 -48.973 1.00 49.56 255 ALA A N 1
ATOM 2029 C CA . ALA A 1 255 ? 37.053 37.258 -50.181 1.00 49.56 255 ALA A CA 1
ATOM 2030 C C . ALA A 1 255 ? 37.896 36.014 -49.874 1.00 49.56 255 ALA A C 1
ATOM 2032 O O . ALA A 1 255 ? 38.794 36.060 -49.034 1.00 49.56 255 ALA A O 1
ATOM 2033 N N . LEU A 1 256 ? 37.630 34.924 -50.593 1.00 50.38 256 LEU A N 1
ATOM 2034 C CA . LEU A 1 256 ? 38.526 33.778 -50.690 1.00 50.38 256 LEU A CA 1
ATOM 2035 C C . LEU A 1 256 ? 39.074 33.690 -52.120 1.00 50.38 256 LEU A C 1
ATOM 2037 O O . LEU A 1 256 ? 38.343 33.968 -53.076 1.00 50.38 256 LEU A O 1
ATOM 2041 N N . PRO A 1 257 ? 40.365 33.362 -52.279 1.00 50.06 257 PRO A N 1
ATOM 2042 C CA . PRO A 1 257 ? 41.054 33.470 -53.550 1.00 50.06 257 PRO A CA 1
ATOM 2043 C C . PRO A 1 257 ? 40.603 32.385 -54.527 1.00 50.06 257 PRO A C 1
ATOM 2045 O O . PRO A 1 257 ? 40.578 31.194 -54.227 1.00 50.06 257 PRO A O 1
ATOM 2048 N N . ALA A 1 258 ? 40.305 32.830 -55.744 1.00 50.00 258 ALA A N 1
ATOM 2049 C CA . ALA A 1 258 ? 40.226 31.987 -56.916 1.00 50.00 258 ALA A CA 1
ATOM 2050 C C . ALA A 1 258 ? 41.591 31.340 -57.173 1.00 50.00 258 ALA A C 1
ATOM 2052 O O . ALA A 1 258 ? 42.566 32.057 -57.406 1.00 50.00 258 ALA A O 1
ATOM 2053 N N . LYS A 1 259 ? 41.628 30.005 -57.143 1.00 51.84 259 LYS A N 1
ATOM 2054 C CA . LYS A 1 259 ? 42.482 29.110 -57.941 1.00 51.84 259 LYS A CA 1
ATOM 2055 C C . LYS A 1 259 ? 42.282 27.688 -57.421 1.00 51.84 259 LYS A C 1
ATOM 2057 O O . LYS A 1 259 ? 42.709 27.391 -56.322 1.00 51.84 259 LYS A O 1
ATOM 2062 N N . GLU A 1 260 ? 41.614 26.847 -58.205 1.00 44.34 260 GLU A N 1
ATOM 2063 C CA . GLU A 1 260 ? 42.162 25.570 -58.690 1.00 44.34 260 GLU A CA 1
ATOM 2064 C C . GLU A 1 260 ? 41.073 24.625 -59.206 1.00 44.34 260 GLU A C 1
ATOM 2066 O O . GLU A 1 260 ? 40.055 24.367 -58.573 1.00 44.34 260 GLU A O 1
ATOM 2071 N N . SER A 1 261 ? 41.387 24.028 -60.354 1.00 47.34 261 SER A N 1
ATOM 2072 C CA . SER A 1 261 ? 40.876 22.746 -60.840 1.00 47.34 261 SER A CA 1
ATOM 2073 C C . SER A 1 261 ? 39.422 22.685 -61.331 1.00 47.34 261 SER A C 1
ATOM 2075 O O . SER A 1 261 ? 38.538 22.036 -60.783 1.00 47.34 261 SER A O 1
ATOM 2077 N N . MET A 1 262 ? 39.234 23.219 -62.539 1.00 50.44 262 MET A N 1
ATOM 2078 C CA . MET A 1 262 ? 38.568 22.434 -63.579 1.00 50.44 262 MET A CA 1
ATOM 2079 C C . MET A 1 262 ? 39.252 21.062 -63.704 1.00 50.44 262 MET A C 1
ATOM 2081 O O . MET A 1 262 ? 40.404 21.009 -64.121 1.00 50.44 262 MET A O 1
ATOM 2085 N N . SER A 1 263 ? 38.559 19.975 -63.369 1.00 53.25 263 SER A N 1
ATOM 2086 C CA . SER A 1 263 ? 38.616 18.656 -64.031 1.00 53.25 263 SER A CA 1
ATOM 2087 C C . SER A 1 263 ? 37.924 17.626 -63.134 1.00 53.25 263 SER A C 1
ATOM 2089 O O . SER A 1 263 ? 38.109 17.661 -61.923 1.00 53.25 263 SER A O 1
ATOM 2091 N N . ARG A 1 264 ? 37.182 16.689 -63.742 1.00 49.88 264 ARG A N 1
ATOM 2092 C CA . ARG A 1 264 ? 36.325 15.627 -63.154 1.00 49.88 264 ARG A CA 1
ATOM 2093 C C . ARG A 1 264 ? 34.841 15.984 -63.035 1.00 49.88 264 ARG A C 1
ATOM 2095 O O . ARG A 1 264 ? 34.300 16.080 -61.938 1.00 49.88 264 ARG A O 1
ATOM 2102 N N . ARG A 1 265 ? 34.148 16.112 -64.173 1.00 52.00 265 ARG A N 1
ATOM 2103 C CA . ARG A 1 265 ? 32.672 16.108 -64.199 1.00 52.00 265 ARG A CA 1
ATOM 2104 C C . ARG A 1 265 ? 32.003 14.933 -64.912 1.00 52.00 265 ARG A C 1
ATOM 2106 O O . ARG A 1 265 ? 30.799 14.803 -64.760 1.00 52.00 265 ARG A O 1
ATOM 2113 N N . ASP A 1 266 ? 32.733 14.015 -65.545 1.00 52.06 266 ASP A N 1
ATOM 2114 C CA . ASP A 1 266 ? 32.082 13.069 -66.473 1.00 52.06 266 ASP A CA 1
ATOM 2115 C C . ASP A 1 266 ? 32.141 11.575 -66.109 1.00 52.06 266 ASP A C 1
ATOM 2117 O O . ASP A 1 266 ? 31.791 10.737 -66.933 1.00 52.06 266 ASP A O 1
ATOM 2121 N N . THR A 1 267 ? 32.487 11.196 -64.873 1.00 52.75 267 THR A N 1
ATOM 2122 C CA . THR A 1 267 ? 32.429 9.774 -64.451 1.00 52.75 267 THR A CA 1
ATOM 2123 C C . THR A 1 267 ? 31.403 9.456 -63.363 1.00 52.75 267 THR A C 1
ATOM 2125 O O . THR A 1 267 ? 31.235 8.288 -63.038 1.00 52.75 267 THR A O 1
ATOM 2128 N N . ASN A 1 268 ? 30.666 10.444 -62.837 1.00 55.56 268 ASN A N 1
ATOM 2129 C CA . ASN A 1 268 ? 29.824 10.256 -61.642 1.00 55.56 268 ASN A CA 1
ATOM 2130 C C . ASN A 1 268 ? 28.302 10.226 -61.915 1.00 55.56 268 ASN A C 1
ATOM 2132 O O . ASN A 1 268 ? 27.486 10.258 -60.999 1.00 55.56 268 ASN A O 1
ATOM 2136 N N . THR A 1 269 ? 27.868 10.199 -63.177 1.00 59.16 269 THR A N 1
ATOM 2137 C CA . THR A 1 269 ? 26.435 10.199 -63.531 1.00 59.16 269 THR A CA 1
ATOM 2138 C C . THR A 1 269 ? 25.761 8.843 -63.329 1.00 59.16 269 THR A C 1
ATOM 2140 O O . THR A 1 269 ? 24.572 8.809 -63.029 1.00 59.16 269 THR A O 1
ATOM 2143 N N . LYS A 1 270 ? 26.491 7.726 -63.441 1.00 65.31 270 LYS A N 1
ATOM 2144 C CA . LYS A 1 270 ? 25.920 6.381 -63.241 1.00 65.31 270 LYS A CA 1
ATOM 2145 C C . LYS A 1 270 ? 25.631 6.076 -61.769 1.00 65.31 270 LYS A C 1
ATOM 2147 O O . LYS A 1 270 ? 24.558 5.555 -61.473 1.00 65.31 270 LYS A O 1
ATOM 2152 N N . ASP A 1 271 ? 26.519 6.484 -60.867 1.00 66.75 271 ASP A N 1
ATOM 2153 C CA . ASP A 1 271 ? 26.363 6.239 -59.428 1.00 66.75 271 ASP A CA 1
ATOM 2154 C C . ASP A 1 271 ? 25.200 7.060 -58.847 1.00 66.75 271 ASP A C 1
ATOM 2156 O O . ASP A 1 271 ? 24.348 6.521 -58.142 1.00 66.75 271 ASP A O 1
ATOM 2160 N N . ASN A 1 272 ? 25.045 8.316 -59.284 1.00 75.38 272 ASN A N 1
ATOM 2161 C CA . ASN A 1 272 ? 23.898 9.155 -58.917 1.00 75.38 272 ASN A CA 1
ATOM 2162 C C . ASN A 1 272 ? 22.547 8.613 -59.436 1.00 75.38 272 ASN A C 1
ATOM 2164 O O . ASN A 1 272 ? 21.507 8.807 -58.802 1.00 75.38 272 ASN A O 1
ATOM 2168 N N . ILE A 1 273 ? 22.524 7.930 -60.590 1.00 79.69 273 ILE A N 1
ATOM 2169 C CA . ILE A 1 273 ? 21.296 7.303 -61.113 1.00 79.69 273 ILE A CA 1
ATOM 2170 C C . ILE A 1 273 ? 20.926 6.070 -60.281 1.00 79.69 273 ILE A C 1
ATOM 2172 O O . ILE A 1 273 ? 19.747 5.880 -59.971 1.00 79.69 273 ILE A O 1
ATOM 2176 N N . MET A 1 274 ? 21.912 5.257 -59.895 1.00 81.44 274 MET A N 1
ATOM 2177 C CA . MET A 1 274 ? 21.685 4.068 -59.072 1.00 81.44 274 MET A CA 1
ATOM 2178 C C . MET A 1 274 ? 21.190 4.440 -57.670 1.00 81.44 274 MET A C 1
ATOM 2180 O O . MET A 1 274 ? 20.211 3.864 -57.191 1.00 81.44 274 MET A O 1
ATOM 2184 N N . GLU A 1 275 ? 21.790 5.456 -57.049 1.00 83.94 275 GLU A N 1
ATOM 2185 C CA . GLU A 1 275 ? 21.364 5.964 -55.743 1.00 83.94 275 GLU A CA 1
ATOM 2186 C C . GLU A 1 275 ? 19.930 6.513 -55.788 1.00 83.94 275 GLU A C 1
ATOM 2188 O O . GLU A 1 275 ? 19.102 6.193 -54.929 1.00 83.94 275 GLU A O 1
ATOM 2193 N N . ARG A 1 276 ? 19.576 7.246 -56.852 1.00 84.44 276 ARG A N 1
ATOM 2194 C CA . ARG A 1 276 ? 18.208 7.745 -57.051 1.00 84.44 276 ARG A CA 1
ATOM 2195 C C . ARG A 1 276 ? 17.188 6.613 -57.211 1.00 84.44 276 ARG A C 1
ATOM 2197 O O . ARG A 1 276 ? 16.096 6.705 -56.651 1.00 84.44 276 ARG A O 1
ATOM 2204 N N . GLN A 1 277 ? 17.529 5.547 -57.937 1.00 87.06 277 GLN A N 1
ATOM 2205 C CA . GLN A 1 277 ? 16.657 4.373 -58.080 1.00 87.06 277 GLN A CA 1
ATOM 2206 C C . GLN A 1 277 ? 16.503 3.605 -56.762 1.00 87.06 277 GLN A C 1
ATOM 2208 O O . GLN A 1 277 ? 15.397 3.165 -56.436 1.00 87.06 277 GLN A O 1
ATOM 2213 N N . LEU A 1 278 ? 17.576 3.482 -55.974 1.00 87.00 278 LEU A N 1
ATOM 2214 C CA . LEU A 1 278 ? 17.525 2.867 -54.649 1.00 87.00 278 LEU A CA 1
ATOM 2215 C C . LEU A 1 278 ? 16.594 3.658 -53.716 1.00 87.00 278 LEU A C 1
ATOM 2217 O O . LEU A 1 278 ? 15.742 3.066 -53.053 1.00 87.00 278 LEU A O 1
ATOM 2221 N N . LEU A 1 279 ? 16.701 4.990 -53.719 1.00 86.12 279 LEU A N 1
ATOM 2222 C CA . LEU A 1 279 ? 15.863 5.875 -52.907 1.00 86.12 279 LEU A CA 1
ATOM 2223 C C . LEU A 1 279 ? 14.388 5.848 -53.341 1.00 86.12 279 LEU A C 1
ATOM 2225 O O . LEU A 1 279 ? 13.475 5.877 -52.515 1.00 86.12 279 LEU A O 1
ATOM 2229 N N . GLU A 1 280 ? 14.124 5.758 -54.645 1.00 88.62 280 GLU A N 1
ATOM 2230 C CA . GLU A 1 280 ? 12.758 5.638 -55.155 1.00 88.62 280 GLU A CA 1
ATOM 2231 C C . GLU A 1 280 ? 12.134 4.282 -54.786 1.00 88.62 280 GLU A C 1
ATOM 2233 O O . GLU A 1 280 ? 10.962 4.218 -54.402 1.00 88.62 280 GLU A O 1
ATOM 2238 N N . ASN A 1 281 ? 12.920 3.202 -54.829 1.00 87.31 281 ASN A N 1
ATOM 2239 C CA . ASN A 1 281 ? 12.477 1.872 -54.416 1.00 87.31 281 ASN A CA 1
ATOM 2240 C C . ASN A 1 281 ? 12.224 1.787 -52.905 1.00 87.31 281 ASN A C 1
ATOM 2242 O O . ASN A 1 281 ? 11.217 1.204 -52.495 1.00 87.31 281 ASN A O 1
ATOM 2246 N N . THR A 1 282 ? 13.061 2.408 -52.067 1.00 84.25 282 THR A N 1
ATOM 2247 C CA . THR A 1 282 ? 12.815 2.476 -50.615 1.00 84.25 282 THR A CA 1
ATOM 2248 C C . THR A 1 282 ? 11.583 3.321 -50.293 1.00 84.25 282 THR A C 1
ATOM 2250 O O . THR A 1 282 ? 10.751 2.897 -49.491 1.00 84.25 282 THR A O 1
ATOM 2253 N N . MET A 1 283 ? 11.383 4.450 -50.979 1.00 84.50 283 MET A N 1
ATOM 2254 C CA . MET A 1 283 ? 10.178 5.280 -50.841 1.00 84.50 283 MET A CA 1
ATOM 2255 C C . MET A 1 283 ? 8.906 4.539 -51.277 1.00 84.50 283 MET A C 1
ATOM 2257 O O . MET A 1 283 ? 7.880 4.624 -50.597 1.00 84.50 283 MET A O 1
ATOM 2261 N N . LYS A 1 284 ? 8.949 3.777 -52.380 1.00 81.31 284 LYS A N 1
ATOM 2262 C CA . LYS A 1 284 ? 7.824 2.926 -52.810 1.00 81.31 284 LYS A CA 1
ATOM 2263 C C . LYS A 1 284 ? 7.542 1.831 -51.784 1.00 81.31 284 LYS A C 1
ATOM 2265 O O . LYS A 1 284 ? 6.386 1.664 -51.402 1.00 81.31 284 LYS A O 1
ATOM 2270 N N . LYS A 1 285 ? 8.574 1.156 -51.270 1.00 80.19 285 LYS A N 1
ATOM 2271 C CA . LYS A 1 285 ? 8.428 0.137 -50.218 1.00 80.19 285 LYS A CA 1
ATOM 2272 C C . LYS A 1 285 ? 7.794 0.718 -48.946 1.00 80.19 285 LYS A C 1
ATOM 2274 O O . LYS A 1 285 ? 6.799 0.177 -48.469 1.00 80.19 285 LYS A O 1
ATOM 2279 N N . GLN A 1 286 ? 8.251 1.885 -48.483 1.00 74.06 286 GLN A N 1
ATOM 2280 C CA . GLN A 1 286 ? 7.653 2.578 -47.334 1.00 74.06 286 GLN A CA 1
ATOM 2281 C C . GLN A 1 286 ? 6.186 2.975 -47.567 1.00 74.06 286 GLN A C 1
ATOM 2283 O O . GLN A 1 286 ? 5.377 2.915 -46.640 1.00 74.06 286 GLN A O 1
ATOM 2288 N N . ARG A 1 287 ? 5.805 3.359 -48.793 1.00 75.25 287 ARG A N 1
ATOM 2289 C CA . ARG A 1 287 ? 4.403 3.682 -49.121 1.00 75.25 287 ARG A CA 1
ATOM 2290 C C . ARG A 1 287 ? 3.479 2.465 -49.062 1.00 75.25 287 ARG A C 1
ATOM 2292 O O . ARG A 1 287 ? 2.312 2.639 -48.730 1.00 75.25 287 ARG A O 1
ATOM 2299 N N . PHE A 1 288 ? 3.980 1.264 -49.346 1.00 73.69 288 PHE A N 1
ATOM 2300 C CA . PHE A 1 288 ? 3.201 0.025 -49.232 1.00 73.69 288 PHE A CA 1
ATOM 2301 C C . PHE A 1 288 ? 3.165 -0.551 -47.809 1.00 73.69 288 PHE A C 1
ATOM 2303 O O . PHE A 1 288 ? 2.221 -1.264 -47.471 1.00 73.69 288 PHE A O 1
ATOM 2310 N N . GLU A 1 289 ? 4.152 -0.241 -46.966 1.00 72.50 289 GLU A N 1
ATOM 2311 C CA . GLU A 1 289 ? 4.202 -0.719 -45.576 1.00 72.50 289 GLU A CA 1
ATOM 2312 C C . GLU A 1 289 ? 3.352 0.135 -44.619 1.00 72.50 289 GLU A C 1
ATOM 2314 O O . GLU A 1 289 ? 2.699 -0.423 -43.737 1.00 72.50 289 GLU A O 1
ATOM 2319 N N . ARG A 1 290 ? 3.252 1.458 -44.832 1.00 68.19 290 ARG A N 1
ATOM 2320 C CA . ARG A 1 290 ? 2.433 2.355 -43.982 1.00 68.19 290 ARG A CA 1
ATOM 2321 C C . ARG A 1 290 ? 0.963 1.917 -43.813 1.00 68.19 290 ARG A C 1
ATOM 2323 O O . ARG A 1 290 ? 0.511 1.865 -42.673 1.00 68.19 290 ARG A O 1
ATOM 2330 N N . PRO A 1 291 ? 0.222 1.525 -44.871 1.00 75.94 291 PRO A N 1
ATOM 2331 C CA . PRO A 1 291 ? -1.168 1.089 -44.727 1.00 75.94 291 PRO A CA 1
ATOM 2332 C C . PRO A 1 291 ? -1.323 -0.181 -43.883 1.00 75.94 291 PRO A C 1
ATOM 2334 O O . PRO A 1 291 ? -2.338 -0.343 -43.212 1.00 75.94 291 PRO A O 1
ATOM 2337 N N . LYS A 1 292 ? -0.331 -1.086 -43.899 1.00 77.25 292 LYS A N 1
ATOM 2338 C CA . LYS A 1 292 ? -0.368 -2.314 -43.089 1.00 77.25 292 LYS A CA 1
ATOM 2339 C C . LYS A 1 292 ? -0.218 -1.991 -41.603 1.00 77.25 292 LYS A C 1
ATOM 2341 O O . LYS A 1 292 ? -0.998 -2.491 -40.798 1.00 77.25 292 LYS A O 1
ATOM 2346 N N . VAL A 1 293 ? 0.712 -1.092 -41.276 1.00 77.88 293 VAL A N 1
ATOM 2347 C CA . VAL A 1 293 ? 0.923 -0.602 -39.905 1.00 77.88 293 VAL A CA 1
ATOM 2348 C C . VAL A 1 293 ? -0.321 0.126 -39.381 1.00 77.88 293 VAL A C 1
ATOM 2350 O O . VAL A 1 293 ? -0.713 -0.071 -38.233 1.00 77.88 293 VAL A O 1
ATOM 2353 N N . ASP A 1 294 ? -1.003 0.909 -40.223 1.00 83.12 294 ASP A N 1
ATOM 2354 C CA . ASP A 1 294 ? -2.227 1.615 -39.824 1.00 83.12 294 ASP A CA 1
ATOM 2355 C C . ASP A 1 294 ? -3.400 0.664 -39.523 1.00 83.12 294 ASP A C 1
ATOM 2357 O O . ASP A 1 294 ? -4.174 0.915 -38.594 1.00 83.12 294 ASP A O 1
ATOM 2361 N N . VAL A 1 295 ? -3.539 -0.437 -40.272 1.00 88.88 295 VAL A N 1
ATOM 2362 C CA . VAL A 1 295 ? -4.576 -1.456 -40.020 1.00 88.88 295 VAL A CA 1
ATOM 2363 C C . VAL A 1 295 ? -4.303 -2.205 -38.715 1.00 88.88 295 VAL A C 1
ATOM 2365 O O . VAL A 1 295 ? -5.218 -2.377 -37.907 1.00 88.88 295 VAL A O 1
ATOM 2368 N N . GLU A 1 296 ? -3.053 -2.593 -38.471 1.00 88.94 296 GLU A N 1
ATOM 2369 C CA . GLU A 1 296 ? -2.647 -3.264 -37.232 1.00 88.94 296 GLU A CA 1
ATOM 2370 C C . GLU A 1 296 ? -2.842 -2.353 -36.011 1.00 88.94 296 GLU A C 1
ATOM 2372 O O . GLU A 1 296 ? -3.471 -2.745 -35.026 1.00 88.94 296 GLU A O 1
ATOM 2377 N N . ALA A 1 297 ? -2.450 -1.080 -36.113 1.00 89.44 297 ALA A N 1
ATOM 2378 C CA . ALA A 1 297 ? -2.692 -0.093 -35.064 1.00 89.44 297 ALA A CA 1
ATOM 2379 C C . ALA A 1 297 ? -4.193 0.121 -34.784 1.00 89.44 297 ALA A C 1
ATOM 2381 O O . ALA A 1 297 ? -4.583 0.390 -33.643 1.00 89.44 297 ALA A O 1
ATOM 2382 N N . GLN A 1 298 ? -5.062 0.014 -35.796 1.00 93.31 298 GLN A N 1
ATOM 2383 C CA . GLN A 1 298 ? -6.514 0.075 -35.598 1.00 93.31 298 GLN A CA 1
ATOM 2384 C C . GLN A 1 298 ? -7.074 -1.170 -34.905 1.00 93.31 298 GLN A C 1
ATOM 2386 O O . GLN A 1 298 ? -7.999 -1.027 -34.100 1.00 93.31 298 GLN A O 1
ATOM 2391 N N . LEU A 1 299 ? -6.536 -2.359 -35.191 1.00 94.38 299 LEU A N 1
ATOM 2392 C CA . LEU A 1 299 ? -6.915 -3.599 -34.507 1.00 94.38 299 LEU A CA 1
ATOM 2393 C C . LEU A 1 299 ? -6.530 -3.540 -33.027 1.00 94.38 299 LEU A C 1
ATOM 2395 O O . LEU A 1 299 ? -7.411 -3.684 -32.181 1.00 94.38 299 LEU A O 1
ATOM 2399 N N . ILE A 1 300 ? -5.288 -3.158 -32.720 1.00 93.50 300 ILE A N 1
ATOM 2400 C CA . ILE A 1 300 ? -4.812 -2.981 -31.338 1.00 93.50 300 ILE A CA 1
ATOM 2401 C C . ILE A 1 300 ? -5.676 -1.948 -30.594 1.00 93.50 300 ILE A C 1
ATOM 2403 O O . ILE A 1 300 ? -6.119 -2.169 -29.469 1.00 93.50 300 ILE A O 1
ATOM 2407 N N . LYS A 1 301 ? -6.016 -0.820 -31.236 1.00 94.00 301 LYS A N 1
ATOM 2408 C CA . LYS A 1 301 ? -6.915 0.187 -30.637 1.00 94.00 301 LYS A CA 1
ATOM 2409 C C . LYS A 1 301 ? -8.325 -0.341 -30.364 1.00 94.00 301 LYS A C 1
ATOM 2411 O O . LYS A 1 301 ? -8.986 0.178 -29.462 1.00 94.00 301 LYS A O 1
ATOM 2416 N N . LYS A 1 302 ? -8.835 -1.283 -31.164 1.00 95.00 302 LYS A N 1
ATOM 2417 C CA . LYS A 1 302 ? -10.143 -1.915 -30.925 1.00 95.00 302 LYS A CA 1
ATOM 2418 C C . LYS A 1 302 ? -10.062 -2.902 -29.764 1.00 95.00 302 LYS A C 1
ATOM 2420 O O . LYS A 1 302 ? -10.924 -2.833 -28.894 1.00 95.00 302 LYS A O 1
ATOM 2425 N N . GLU A 1 303 ? -9.012 -3.711 -29.717 1.00 96.81 303 GLU A N 1
ATOM 2426 C CA . GLU A 1 303 ? -8.755 -4.680 -28.649 1.00 96.81 303 GLU A CA 1
ATOM 2427 C C . GLU A 1 303 ? -8.623 -3.994 -27.282 1.00 96.81 303 GLU A C 1
ATOM 2429 O O . GLU A 1 303 ? -9.409 -4.278 -26.381 1.00 96.81 303 GLU A O 1
ATOM 2434 N N . ILE A 1 304 ? -7.782 -2.957 -27.171 1.00 93.31 304 ILE A N 1
ATOM 2435 C CA . ILE A 1 304 ? -7.634 -2.167 -25.933 1.00 93.31 304 ILE A CA 1
ATOM 2436 C C . ILE A 1 304 ? -8.978 -1.569 -25.484 1.00 93.31 304 ILE A C 1
ATOM 2438 O O . ILE A 1 304 ? -9.292 -1.513 -24.292 1.00 93.31 304 ILE A O 1
ATOM 2442 N N . LYS A 1 305 ? -9.809 -1.103 -26.428 1.00 96.12 305 LYS A N 1
ATOM 2443 C CA . LYS A 1 305 ? -11.141 -0.560 -26.107 1.00 96.12 305 LYS A CA 1
ATOM 2444 C C . LYS A 1 305 ? -12.089 -1.631 -25.581 1.00 96.12 305 LYS A C 1
ATOM 2446 O O . LYS A 1 305 ? -12.943 -1.307 -24.754 1.00 96.12 305 LYS A O 1
ATOM 2451 N N . GLU A 1 306 ? -11.999 -2.851 -26.087 1.00 96.50 306 GLU A N 1
ATOM 2452 C CA . GLU A 1 306 ? -12.836 -3.970 -25.663 1.00 96.50 306 GLU A CA 1
ATOM 2453 C C . GLU A 1 306 ? -12.399 -4.498 -24.296 1.00 96.50 306 GLU A C 1
ATOM 2455 O O . GLU A 1 306 ? -13.232 -4.602 -23.394 1.00 96.50 306 GLU A O 1
ATOM 2460 N N . GLU A 1 307 ? -11.097 -4.660 -24.085 1.00 95.44 307 GLU A N 1
ATOM 2461 C CA . GLU A 1 307 ? -10.511 -5.022 -22.793 1.00 95.44 307 GLU A CA 1
ATOM 2462 C C . GLU A 1 307 ? -10.851 -3.984 -21.709 1.00 95.44 307 GLU A C 1
ATOM 2464 O O . GLU A 1 307 ? -11.345 -4.320 -20.632 1.00 95.44 307 GLU A O 1
ATOM 2469 N N . THR A 1 308 ? -10.745 -2.688 -22.029 1.00 92.44 308 THR A N 1
ATOM 2470 C CA . THR A 1 308 ? -11.145 -1.612 -21.103 1.00 92.44 308 THR A CA 1
ATOM 2471 C C . THR A 1 308 ? -12.636 -1.688 -20.743 1.00 92.44 308 THR A C 1
ATOM 2473 O O . THR A 1 308 ? -13.027 -1.361 -19.618 1.00 92.44 308 THR A O 1
ATOM 2476 N N . LYS A 1 309 ? -13.506 -2.094 -21.681 1.00 96.56 309 LYS A N 1
ATOM 2477 C CA . LYS A 1 309 ? -14.936 -2.292 -21.390 1.00 96.56 309 LYS A CA 1
ATOM 2478 C C . LYS A 1 309 ? -15.145 -3.483 -20.460 1.00 96.56 309 LYS A C 1
ATOM 2480 O O . LYS A 1 309 ? -15.918 -3.348 -19.513 1.00 96.56 309 LYS A O 1
ATOM 2485 N N . GLN A 1 310 ? -14.459 -4.600 -20.698 1.00 96.06 310 GLN A N 1
ATOM 2486 C CA . GLN A 1 310 ? -14.537 -5.781 -19.835 1.00 96.06 310 GLN A CA 1
ATOM 2487 C C . GLN A 1 310 ? -14.074 -5.454 -18.412 1.00 96.06 310 GLN A C 1
ATOM 2489 O O . GLN A 1 310 ? -14.816 -5.706 -17.461 1.00 96.06 310 GLN A O 1
ATOM 2494 N N . TYR A 1 311 ? -12.941 -4.762 -18.269 1.00 94.81 311 TYR A N 1
ATOM 2495 C CA . TYR A 1 311 ? -12.434 -4.325 -16.968 1.00 94.81 311 TYR A CA 1
ATOM 2496 C C . TYR A 1 311 ? -13.439 -3.436 -16.217 1.00 94.81 311 TYR A C 1
ATOM 2498 O O . TYR A 1 311 ? -13.685 -3.619 -15.025 1.00 94.81 311 TYR A O 1
ATOM 2506 N N . ARG A 1 312 ? -14.106 -2.504 -16.914 1.00 92.94 312 ARG A N 1
ATOM 2507 C CA . ARG A 1 312 ? -15.155 -1.660 -16.309 1.00 92.94 312 ARG A CA 1
ATOM 2508 C C . ARG A 1 312 ? -16.360 -2.468 -15.827 1.00 92.94 312 ARG A C 1
ATOM 2510 O O . ARG A 1 312 ? -16.912 -2.148 -14.776 1.00 92.94 312 ARG A O 1
ATOM 2517 N N . VAL A 1 313 ? -16.781 -3.481 -16.583 1.00 97.12 313 VAL A N 1
ATOM 2518 C CA . VAL A 1 313 ? -17.899 -4.360 -16.201 1.00 97.12 313 VAL A CA 1
ATOM 2519 C C . VAL A 1 313 ? -17.521 -5.219 -14.994 1.00 97.12 313 VAL A C 1
ATOM 2521 O O . VAL A 1 313 ? -18.311 -5.328 -14.053 1.00 97.12 313 VAL A O 1
ATOM 2524 N N . GLN A 1 314 ? -16.306 -5.764 -14.971 1.00 95.50 314 GLN A N 1
ATOM 2525 C CA . GLN A 1 314 ? -15.797 -6.545 -13.846 1.00 95.50 314 GLN A CA 1
ATOM 2526 C C . GLN A 1 314 ? -15.696 -5.692 -12.575 1.00 95.50 314 GLN A C 1
ATOM 2528 O O . GLN A 1 314 ? -16.254 -6.067 -11.544 1.00 95.50 314 GLN A O 1
ATOM 2533 N N . ALA A 1 315 ? -15.111 -4.495 -12.668 1.00 92.62 315 ALA A N 1
ATOM 2534 C CA . ALA A 1 315 ? -15.027 -3.558 -11.548 1.00 92.62 315 ALA A CA 1
ATOM 2535 C C . ALA A 1 315 ? -16.417 -3.135 -11.033 1.00 92.62 315 ALA A C 1
ATOM 2537 O O . ALA A 1 315 ? -16.633 -3.016 -9.828 1.00 92.62 315 ALA A O 1
ATOM 2538 N N . ALA A 1 316 ? -17.392 -2.930 -11.927 1.00 95.19 316 ALA A N 1
ATOM 2539 C CA . ALA A 1 316 ? -18.769 -2.633 -11.528 1.00 95.19 316 ALA A CA 1
ATOM 2540 C C . ALA A 1 316 ? -19.446 -3.817 -10.816 1.00 95.19 316 ALA A C 1
ATOM 2542 O O . ALA A 1 316 ? -20.264 -3.602 -9.922 1.00 95.19 316 ALA A O 1
ATOM 2543 N N . THR A 1 317 ? -19.108 -5.050 -11.197 1.00 96.31 317 THR A N 1
ATOM 2544 C CA . THR A 1 317 ? -19.633 -6.272 -10.572 1.00 96.31 317 THR A CA 1
ATOM 2545 C C . THR A 1 317 ? -19.040 -6.466 -9.177 1.00 96.31 317 THR A C 1
ATOM 2547 O O . THR A 1 317 ? -19.800 -6.610 -8.224 1.00 96.31 317 THR A O 1
ATOM 2550 N N . GLN A 1 318 ? -17.719 -6.323 -9.028 1.00 96.00 318 GLN A N 1
ATOM 2551 C CA . GLN A 1 318 ? -17.035 -6.381 -7.728 1.00 96.00 318 GLN A CA 1
ATOM 2552 C C . GLN A 1 318 ? -17.555 -5.321 -6.749 1.00 96.00 318 GLN A C 1
ATOM 2554 O O . GLN A 1 318 ? -17.789 -5.607 -5.580 1.00 96.00 318 GLN A O 1
ATOM 2559 N N . ARG A 1 319 ? -17.824 -4.096 -7.224 1.00 94.06 319 ARG A N 1
ATOM 2560 C CA . ARG A 1 319 ? -18.422 -3.044 -6.382 1.00 94.06 319 ARG A CA 1
ATOM 2561 C C . ARG A 1 319 ? -19.814 -3.409 -5.869 1.00 94.06 319 ARG A C 1
ATOM 2563 O O . ARG A 1 319 ? -20.138 -3.083 -4.733 1.00 94.06 319 ARG A O 1
ATOM 2570 N N . LYS A 1 320 ? -20.642 -4.059 -6.693 1.00 97.50 320 LYS A N 1
ATOM 2571 C CA . LYS A 1 320 ? -21.969 -4.531 -6.264 1.00 97.50 320 LYS A CA 1
ATOM 2572 C C . LYS A 1 320 ? -21.860 -5.662 -5.248 1.00 97.50 320 LYS A C 1
ATOM 2574 O O . LYS A 1 320 ? -22.658 -5.709 -4.321 1.00 97.50 320 LYS A O 1
ATOM 2579 N N . GLU A 1 321 ? -20.897 -6.557 -5.426 1.00 96.75 321 GLU A N 1
ATOM 2580 C CA . GLU A 1 321 ? -20.642 -7.648 -4.488 1.00 96.75 321 GLU A CA 1
ATOM 2581 C C . GLU A 1 321 ? -20.185 -7.122 -3.121 1.00 96.75 321 GLU A C 1
ATOM 2583 O O . GLU A 1 321 ? -20.752 -7.514 -2.105 1.00 96.75 321 GLU A O 1
ATOM 2588 N N . LEU A 1 322 ? -19.260 -6.157 -3.095 1.00 95.56 322 LEU A N 1
ATOM 2589 C CA . LEU A 1 322 ? -18.835 -5.495 -1.858 1.00 95.56 322 LEU A CA 1
ATOM 2590 C C . LEU A 1 322 ? -19.993 -4.772 -1.151 1.00 95.56 322 LEU A C 1
ATOM 2592 O O . LEU A 1 322 ? -20.145 -4.911 0.058 1.00 95.56 322 LEU A O 1
ATOM 2596 N N . ASP A 1 323 ? -20.852 -4.060 -1.888 1.00 96.81 323 ASP A N 1
ATOM 2597 C CA . ASP A 1 323 ? -22.047 -3.413 -1.317 1.00 96.81 323 ASP A CA 1
ATOM 2598 C C . ASP A 1 323 ? -23.026 -4.437 -0.708 1.00 96.81 323 ASP A C 1
ATOM 2600 O O . ASP A 1 323 ? -23.624 -4.191 0.341 1.00 96.81 323 ASP A O 1
ATOM 2604 N N . LEU A 1 324 ? -23.174 -5.614 -1.327 1.00 97.56 324 LEU A N 1
ATOM 2605 C CA . LEU A 1 324 ? -23.981 -6.702 -0.768 1.00 97.56 324 LEU A CA 1
ATOM 2606 C C . LEU A 1 324 ? -23.354 -7.289 0.504 1.00 97.56 324 LEU A C 1
ATOM 2608 O O . LEU A 1 324 ? -24.077 -7.505 1.475 1.00 97.56 324 LEU A O 1
ATOM 2612 N N . GLN A 1 325 ? -22.036 -7.498 0.526 1.00 97.31 325 GLN A N 1
ATOM 2613 C CA . GLN A 1 325 ? -21.323 -7.978 1.714 1.00 97.31 325 GLN A CA 1
ATOM 2614 C C . GLN A 1 325 ? -21.427 -6.982 2.877 1.00 97.31 325 GLN A C 1
ATOM 2616 O O . GLN A 1 325 ? -21.750 -7.377 3.994 1.00 97.31 325 GLN A O 1
ATOM 2621 N N . GLN A 1 326 ? -21.248 -5.685 2.614 1.00 95.25 326 GLN A N 1
ATOM 2622 C CA . GLN A 1 326 ? -21.399 -4.636 3.628 1.00 95.25 326 GLN A CA 1
ATOM 2623 C C . GLN A 1 326 ? -22.820 -4.588 4.202 1.00 95.25 326 GLN A C 1
ATOM 2625 O O . GLN A 1 326 ? -23.003 -4.487 5.416 1.00 95.25 326 GLN A O 1
ATOM 2630 N N . LYS A 1 327 ? -23.845 -4.721 3.350 1.00 97.81 327 LYS A N 1
ATOM 2631 C CA . LYS A 1 327 ? -25.244 -4.809 3.802 1.00 97.81 327 LYS A CA 1
ATOM 2632 C C . LYS A 1 327 ? -25.504 -6.035 4.667 1.00 97.81 327 LYS A C 1
ATOM 2634 O O . LYS A 1 327 ? -26.302 -5.949 5.599 1.00 97.81 327 LYS A O 1
ATOM 2639 N N . GLU A 1 328 ? -24.867 -7.158 4.362 1.00 98.06 328 GLU A N 1
ATOM 2640 C CA . GLU A 1 328 ? -25.008 -8.380 5.150 1.00 98.06 328 GLU A CA 1
ATOM 2641 C C . GLU A 1 328 ? -24.334 -8.250 6.521 1.00 98.06 328 GLU A C 1
ATOM 2643 O O . GLU A 1 328 ? -24.957 -8.565 7.534 1.00 98.06 328 GLU A O 1
ATOM 2648 N N . ILE A 1 329 ? -23.130 -7.675 6.585 1.00 96.06 329 ILE A N 1
ATOM 2649 C CA . ILE A 1 329 ? -22.450 -7.369 7.856 1.00 96.06 329 ILE A CA 1
ATOM 2650 C C . ILE A 1 329 ? -23.318 -6.446 8.723 1.00 96.06 329 ILE A C 1
ATOM 2652 O O . ILE A 1 329 ? -23.552 -6.736 9.896 1.00 96.06 329 ILE A O 1
ATOM 2656 N N . ALA A 1 330 ? -23.883 -5.385 8.139 1.00 96.69 330 ALA A N 1
ATOM 2657 C CA . ALA A 1 330 ? -24.767 -4.470 8.861 1.00 96.69 330 ALA A CA 1
ATOM 2658 C C . ALA A 1 330 ? -26.033 -5.168 9.398 1.00 96.69 330 ALA A C 1
ATOM 2660 O O . ALA A 1 330 ? -26.502 -4.864 10.499 1.00 96.69 330 ALA A O 1
ATOM 2661 N N . ARG A 1 331 ? -26.591 -6.135 8.653 1.00 98.12 331 ARG A N 1
ATOM 2662 C CA . ARG A 1 331 ? -27.718 -6.959 9.125 1.00 98.12 331 ARG A CA 1
ATOM 2663 C C . ARG A 1 331 ? -27.322 -7.850 10.296 1.00 98.12 331 ARG A C 1
ATOM 2665 O O . ARG A 1 331 ? -28.070 -7.915 11.270 1.00 98.12 331 ARG A O 1
ATOM 2672 N N . GLN A 1 332 ? -26.162 -8.498 10.222 1.00 97.62 332 GLN A N 1
ATOM 2673 C CA . GLN A 1 332 ? -25.651 -9.352 11.297 1.00 97.62 332 GLN A CA 1
ATOM 2674 C C . GLN A 1 332 ? -25.396 -8.549 12.576 1.00 97.62 332 GLN A C 1
ATOM 2676 O O . GLN A 1 332 ? -25.866 -8.941 13.643 1.00 97.62 332 GLN A O 1
ATOM 2681 N N . GLN A 1 333 ? -24.760 -7.380 12.465 1.00 96.88 333 GLN A N 1
ATOM 2682 C CA . GLN A 1 333 ? -24.564 -6.459 13.589 1.00 96.88 333 GLN A CA 1
ATOM 2683 C C . GLN A 1 333 ? -25.899 -5.987 14.179 1.00 96.88 333 GLN A C 1
ATOM 2685 O O . GLN A 1 333 ? -26.072 -5.956 15.396 1.00 96.88 333 GLN A O 1
ATOM 2690 N N . SER A 1 334 ? -26.883 -5.667 13.333 1.00 97.88 334 SER A N 1
ATOM 2691 C CA . SER A 1 334 ? -28.217 -5.290 13.807 1.00 97.88 334 SER A CA 1
ATOM 2692 C C . SER A 1 334 ? -28.908 -6.428 14.567 1.00 97.88 334 SER A C 1
ATOM 2694 O O . SER A 1 334 ? -29.517 -6.166 15.605 1.00 97.88 334 SER A O 1
ATOM 2696 N N . CYS A 1 335 ? -28.791 -7.672 14.091 1.00 98.12 335 CYS A N 1
ATOM 2697 C CA . CYS A 1 335 ? -29.324 -8.854 14.772 1.00 98.12 335 CYS A CA 1
ATOM 2698 C C . CYS A 1 335 ? -28.635 -9.082 16.125 1.00 98.12 335 CYS A C 1
ATOM 2700 O O . CYS A 1 335 ? -29.310 -9.294 17.131 1.00 98.12 335 CYS A O 1
ATOM 2702 N N . PHE A 1 336 ? -27.306 -8.965 16.165 1.00 97.94 336 PHE A N 1
ATOM 2703 C CA . PHE A 1 336 ? -26.519 -9.083 17.392 1.00 97.94 336 PHE A CA 1
ATOM 2704 C C . PHE A 1 336 ? -26.928 -8.033 18.437 1.00 97.94 336 PHE A C 1
ATOM 2706 O O . PHE A 1 336 ? -27.223 -8.371 19.582 1.00 97.94 336 PHE A O 1
ATOM 2713 N N . ASN A 1 337 ? -27.056 -6.769 18.025 1.00 96.31 337 ASN A N 1
ATOM 2714 C CA . ASN A 1 337 ? -27.470 -5.678 18.910 1.00 96.31 337 ASN A CA 1
ATOM 2715 C C . ASN A 1 337 ? -28.892 -5.878 19.463 1.00 96.31 337 ASN A C 1
ATOM 2717 O O . ASN A 1 337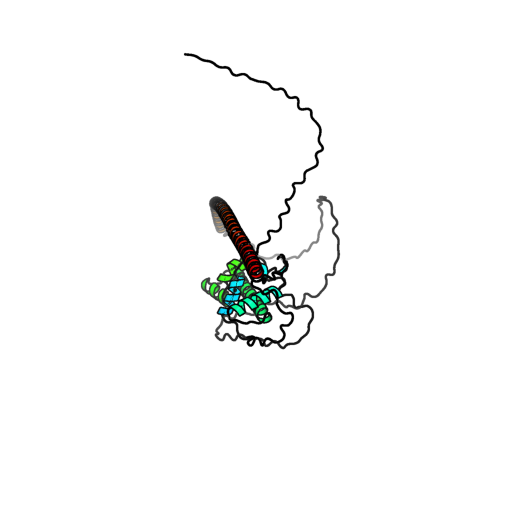 ? -29.169 -5.528 20.613 1.00 96.31 337 ASN A O 1
ATOM 2721 N N . GLN A 1 338 ? -29.805 -6.443 18.665 1.00 97.75 338 GLN A N 1
ATOM 2722 C CA . GLN A 1 338 ? -31.148 -6.793 19.136 1.00 97.75 338 GLN A CA 1
ATOM 2723 C C . GLN A 1 338 ? -31.104 -7.906 20.187 1.00 97.75 338 GLN A C 1
ATOM 2725 O O . GLN A 1 338 ? -31.751 -7.772 21.226 1.00 97.75 338 GLN A O 1
ATOM 2730 N N . GLU A 1 339 ? -30.320 -8.959 19.956 1.00 98.06 339 GLU A N 1
ATOM 2731 C CA . GLU A 1 339 ? -30.155 -10.063 20.908 1.00 98.06 339 GLU A CA 1
ATOM 2732 C C . GLU A 1 339 ? -29.514 -9.596 22.227 1.00 98.06 339 GLU A C 1
ATOM 2734 O O . GLU A 1 339 ? -29.915 -9.998 23.324 1.00 98.06 339 GLU A O 1
ATOM 2739 N N . GLU A 1 340 ? -28.535 -8.698 22.154 1.00 97.75 340 GLU A N 1
ATOM 2740 C CA . GLU A 1 340 ? -27.936 -8.119 23.352 1.00 97.75 340 GLU A CA 1
ATOM 2741 C C . GLU A 1 340 ? -28.952 -7.261 24.127 1.00 97.75 340 GLU A C 1
ATOM 2743 O O . GLU A 1 340 ? -29.041 -7.333 25.359 1.00 97.75 340 GLU A O 1
ATOM 2748 N N . ALA A 1 341 ? -29.775 -6.482 23.419 1.00 97.81 341 ALA A N 1
ATOM 2749 C CA . ALA A 1 341 ? -30.829 -5.684 24.034 1.00 97.81 341 ALA A CA 1
ATOM 2750 C C . ALA A 1 341 ? -31.883 -6.559 24.736 1.00 97.81 341 ALA A C 1
ATOM 2752 O O . ALA A 1 341 ? -32.305 -6.222 25.851 1.00 97.81 341 ALA A O 1
ATOM 2753 N N . THR A 1 342 ? -32.278 -7.691 24.141 1.00 98.12 342 THR A N 1
ATOM 2754 C CA . THR A 1 342 ? -33.215 -8.634 24.774 1.00 98.12 342 THR A CA 1
ATOM 2755 C C . THR A 1 342 ? -32.600 -9.277 26.012 1.00 98.12 342 THR A C 1
ATOM 2757 O O . THR A 1 342 ? -33.228 -9.251 27.072 1.00 98.12 342 THR A O 1
ATOM 2760 N N . LYS A 1 343 ? -31.338 -9.724 25.948 1.00 98.31 343 LYS A N 1
ATOM 2761 C CA . LYS A 1 343 ? -30.601 -10.263 27.110 1.00 98.31 343 LYS A CA 1
ATOM 2762 C C . LYS A 1 343 ? -30.507 -9.254 28.260 1.00 98.31 343 LYS A C 1
ATOM 2764 O O . LYS A 1 343 ? -30.752 -9.591 29.422 1.00 98.31 343 LYS A O 1
ATOM 2769 N N . ARG A 1 344 ? -30.212 -7.982 27.963 1.00 97.75 344 ARG A N 1
ATOM 2770 C CA . ARG A 1 344 ? -30.184 -6.902 28.973 1.00 97.75 344 ARG A CA 1
ATOM 2771 C C . ARG A 1 344 ? -31.556 -6.692 29.625 1.00 97.75 344 ARG A C 1
ATOM 2773 O O . ARG A 1 344 ? -31.633 -6.415 30.827 1.00 97.75 344 ARG A O 1
ATOM 2780 N N . LEU A 1 345 ? -32.642 -6.814 28.862 1.00 98.25 345 LEU A N 1
ATOM 2781 C CA . LEU A 1 345 ? -34.007 -6.689 29.376 1.00 98.25 345 LEU A CA 1
ATOM 2782 C C . LEU A 1 345 ? -34.402 -7.884 30.258 1.00 98.25 345 LEU A C 1
ATOM 2784 O O . LEU A 1 345 ? -34.958 -7.680 31.341 1.00 98.25 345 LEU A O 1
ATOM 2788 N N . GLU A 1 346 ? -34.051 -9.104 29.854 1.00 98.19 346 GLU A N 1
ATOM 2789 C CA . GLU A 1 346 ? -34.243 -10.323 30.651 1.00 98.19 346 GLU A CA 1
ATOM 2790 C C . GLU A 1 346 ? -33.516 -10.240 31.996 1.00 98.19 346 GLU A C 1
ATOM 2792 O O . GLU A 1 346 ? -34.130 -10.459 33.042 1.00 98.19 346 GLU A O 1
ATOM 2797 N N . MET A 1 347 ? -32.252 -9.807 31.999 1.00 98.19 347 MET A N 1
ATOM 2798 C CA . MET A 1 347 ? -31.467 -9.591 33.222 1.00 98.19 347 MET A CA 1
ATOM 2799 C C . MET A 1 347 ? -32.123 -8.576 34.169 1.00 98.19 347 MET A C 1
ATOM 2801 O O . MET A 1 347 ? -32.222 -8.807 35.378 1.00 98.19 347 MET A O 1
ATOM 2805 N N . ARG A 1 348 ? -32.633 -7.456 33.635 1.00 98.19 348 ARG A N 1
ATOM 2806 C CA . ARG A 1 348 ? -33.372 -6.460 34.435 1.00 98.19 348 ARG A CA 1
ATOM 2807 C C . ARG A 1 348 ? -34.652 -7.044 35.031 1.00 98.19 348 ARG A C 1
ATOM 2809 O O . ARG A 1 348 ? -34.973 -6.747 36.183 1.00 98.19 348 ARG A O 1
ATOM 2816 N N . ASN A 1 349 ? -35.379 -7.862 34.274 1.00 98.00 349 ASN A N 1
ATOM 2817 C CA . ASN A 1 349 ? -36.601 -8.511 34.748 1.00 98.00 349 ASN A CA 1
ATOM 2818 C C . ASN A 1 349 ? -36.302 -9.564 35.824 1.00 98.00 349 ASN A C 1
ATOM 2820 O O . ASN A 1 349 ? -36.967 -9.567 36.861 1.00 98.00 349 ASN A O 1
ATOM 2824 N N . ALA A 1 350 ? -35.258 -10.375 35.642 1.00 98.25 350 ALA A N 1
ATOM 2825 C CA . ALA A 1 350 ? -34.793 -11.335 36.641 1.00 98.25 350 ALA A CA 1
ATOM 2826 C C . ALA A 1 350 ? -34.408 -10.641 37.959 1.00 98.25 350 ALA A C 1
ATOM 2828 O O . ALA A 1 350 ? -34.818 -11.068 39.040 1.00 98.25 350 ALA A O 1
ATOM 2829 N N . HIS A 1 351 ? -33.700 -9.510 37.881 1.00 98.31 351 HIS A N 1
ATOM 2830 C CA . HIS A 1 351 ? -33.349 -8.718 39.060 1.00 98.31 351 HIS A CA 1
ATOM 2831 C C . HIS A 1 351 ? -34.587 -8.156 39.785 1.00 98.31 351 HIS A C 1
ATOM 2833 O O . HIS A 1 351 ? -34.666 -8.203 41.015 1.00 98.31 351 HIS A O 1
ATOM 2839 N N . LYS A 1 352 ? -35.585 -7.651 39.043 1.00 98.44 352 LYS A N 1
ATOM 2840 C CA . LYS A 1 352 ? -36.862 -7.192 39.624 1.00 98.44 352 LYS A CA 1
ATOM 2841 C C . LYS A 1 352 ? -37.606 -8.325 40.330 1.00 98.44 352 LYS A C 1
ATOM 2843 O O . LYS A 1 352 ? -38.084 -8.118 41.443 1.00 98.44 352 LYS A O 1
ATOM 2848 N N . LEU A 1 353 ? -37.671 -9.507 39.716 1.00 98.38 353 LEU A N 1
ATOM 2849 C CA . LEU A 1 353 ? -38.320 -10.678 40.306 1.00 98.38 353 LEU A CA 1
ATOM 2850 C C . LEU A 1 353 ? -37.637 -11.089 41.615 1.00 98.38 353 LEU A C 1
ATOM 2852 O O . LEU A 1 353 ? -38.311 -11.257 42.629 1.00 98.38 353 LEU A O 1
ATOM 2856 N N . LYS A 1 354 ? -36.300 -11.152 41.620 1.00 98.50 354 LYS A N 1
ATOM 2857 C CA . LYS A 1 354 ? -35.513 -11.450 42.824 1.00 98.50 354 LYS A CA 1
ATOM 2858 C C . LYS A 1 354 ? -35.770 -10.433 43.941 1.00 98.50 354 LYS A C 1
ATOM 2860 O O . LYS A 1 354 ? -35.925 -10.809 45.098 1.00 98.50 354 LYS A O 1
ATOM 2865 N N . LYS A 1 355 ? -35.874 -9.143 43.602 1.00 98.31 355 LYS A N 1
ATOM 2866 C CA . LYS A 1 355 ? -36.210 -8.089 44.571 1.00 98.31 355 LYS A CA 1
ATOM 2867 C C . LYS A 1 355 ? -37.603 -8.284 45.184 1.00 98.31 355 LYS A C 1
ATOM 2869 O O . LYS A 1 355 ? -37.745 -8.119 46.391 1.00 98.31 355 LYS A O 1
ATOM 2874 N N . LEU A 1 356 ? -38.609 -8.639 44.382 1.00 98.31 356 LEU A N 1
ATOM 2875 C CA . LEU A 1 356 ? -39.964 -8.915 44.877 1.00 98.31 356 LEU A CA 1
ATOM 2876 C C . LEU A 1 356 ? -40.005 -10.162 45.771 1.00 98.31 356 LEU A C 1
ATOM 2878 O O . LEU A 1 356 ? -40.671 -10.148 46.802 1.00 98.31 356 LEU A O 1
ATOM 2882 N N . GLN A 1 357 ? -39.262 -11.215 45.418 1.00 98.00 357 GLN A N 1
ATOM 2883 C CA . GLN A 1 357 ? -39.126 -12.413 46.254 1.00 98.00 357 GLN A CA 1
ATOM 2884 C C . GLN A 1 357 ? -38.538 -12.073 47.629 1.00 98.00 357 GLN A C 1
ATOM 2886 O O . GLN A 1 357 ? -39.124 -12.439 48.643 1.00 98.00 357 GLN A O 1
ATOM 2891 N N . LEU A 1 358 ? -37.454 -11.290 47.669 1.00 98.12 358 LEU A N 1
ATOM 2892 C CA . LEU A 1 358 ? -36.860 -10.822 48.927 1.00 98.12 358 LEU A CA 1
ATOM 2893 C C . LEU A 1 358 ? -37.837 -9.969 49.749 1.00 98.12 358 LEU A C 1
ATOM 2895 O O . LEU A 1 358 ? -37.893 -10.099 50.967 1.00 98.12 358 LEU A O 1
ATOM 2899 N N . GLN A 1 359 ? -38.632 -9.107 49.108 1.00 97.25 359 GLN A N 1
ATOM 2900 C CA . GLN A 1 359 ? -39.656 -8.322 49.808 1.00 97.25 359 GLN A CA 1
ATOM 2901 C C . GLN A 1 359 ? -40.732 -9.212 50.444 1.00 97.25 359 GLN A C 1
ATOM 2903 O O . GLN A 1 359 ? -41.087 -8.989 51.600 1.00 97.25 359 GLN A O 1
ATOM 2908 N N . LEU A 1 360 ? -41.198 -10.239 49.727 1.00 97.62 360 LEU A N 1
ATOM 2909 C CA . LEU A 1 360 ? -42.150 -11.224 50.250 1.00 97.62 360 LEU A CA 1
ATOM 2910 C C . LEU A 1 360 ? -41.566 -12.035 51.415 1.00 97.62 360 LEU A C 1
ATOM 2912 O O . LEU A 1 360 ? -42.268 -12.306 52.386 1.00 97.62 360 LEU A O 1
ATOM 2916 N N . GLU A 1 361 ? -40.292 -12.421 51.347 1.00 96.69 361 GLU A N 1
ATOM 2917 C CA . GLU A 1 361 ? -39.606 -13.110 52.450 1.00 96.69 361 GLU A CA 1
ATOM 2918 C C . GLU A 1 361 ? -39.484 -12.220 53.691 1.00 96.69 361 GLU A C 1
ATOM 2920 O O . GLU A 1 361 ? -39.817 -12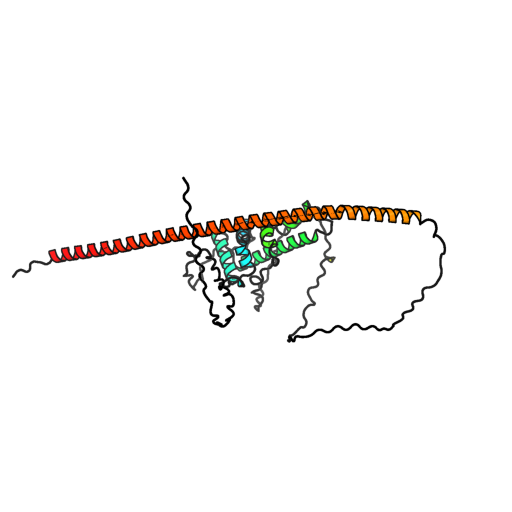.648 54.796 1.00 96.69 361 GLU A O 1
ATOM 2925 N N . MET A 1 362 ? -39.090 -10.958 53.507 1.00 96.19 362 MET A N 1
ATOM 2926 C CA . MET A 1 362 ? -39.021 -9.975 54.591 1.00 96.19 362 MET A CA 1
ATOM 2927 C C . MET A 1 362 ? -40.390 -9.712 55.227 1.00 96.19 362 MET A C 1
ATOM 2929 O O . MET A 1 362 ? -40.477 -9.494 56.434 1.00 96.19 362 MET A O 1
ATOM 2933 N N . GLU A 1 363 ? -41.466 -9.734 54.440 1.00 95.81 363 GLU A N 1
ATOM 2934 C CA . GLU A 1 363 ? -42.829 -9.578 54.948 1.00 95.81 363 GLU A CA 1
ATOM 2935 C C . GLU A 1 363 ? -43.281 -10.787 55.777 1.00 95.81 363 GLU A C 1
ATOM 2937 O O . GLU A 1 363 ? -43.873 -10.598 56.838 1.00 95.81 363 GLU A O 1
ATOM 2942 N N . LYS A 1 364 ? -42.923 -12.012 55.370 1.00 94.50 364 LYS A N 1
ATOM 2943 C CA . LYS A 1 364 ? -43.177 -13.237 56.155 1.00 94.50 364 LYS A CA 1
ATOM 2944 C C . LYS A 1 364 ? -42.432 -13.261 57.490 1.00 94.50 364 LYS A C 1
ATOM 2946 O O . LYS A 1 364 ? -42.914 -13.871 58.439 1.00 94.50 364 LYS A O 1
ATOM 2951 N N . LEU A 1 365 ? -41.263 -12.623 57.558 1.00 93.44 365 LEU A N 1
ATOM 2952 C CA . LEU A 1 365 ? -40.452 -12.533 58.774 1.00 93.44 365 LEU A CA 1
ATOM 2953 C C . LEU A 1 365 ? -40.909 -11.433 59.737 1.00 93.44 365 LEU A C 1
ATOM 2955 O O . LEU A 1 365 ? -40.395 -11.378 60.854 1.00 93.44 365 LEU A O 1
ATOM 2959 N N . LYS A 1 366 ? -41.853 -10.560 59.353 1.00 92.19 366 LYS A N 1
ATOM 2960 C CA . LYS A 1 366 ? -42.398 -9.576 60.295 1.00 92.19 366 LYS A CA 1
ATOM 2961 C C . LYS A 1 366 ? -43.113 -10.335 61.419 1.00 92.19 366 LYS A C 1
ATOM 2963 O O . LYS A 1 366 ? -44.112 -11.000 61.141 1.00 92.19 366 LYS A O 1
ATOM 2968 N N . PRO A 1 367 ? -42.620 -10.266 62.672 1.00 80.69 367 PRO A N 1
ATOM 2969 C CA . PRO A 1 367 ? -43.239 -10.982 63.774 1.00 80.69 367 PRO A CA 1
ATOM 2970 C C . PRO A 1 367 ? -44.691 -10.525 63.894 1.00 80.69 367 PRO A C 1
ATOM 2972 O O . PRO A 1 367 ? -44.965 -9.323 63.838 1.00 80.69 367 PRO A O 1
ATOM 2975 N N . GLN A 1 368 ? -45.614 -11.478 64.053 1.00 69.62 368 GLN A N 1
ATOM 2976 C CA . GLN A 1 368 ? -46.984 -11.185 64.457 1.00 69.62 368 GLN A CA 1
ATOM 2977 C C . GLN A 1 368 ? -46.924 -10.577 65.859 1.00 69.62 368 GLN A C 1
ATOM 2979 O O . GLN A 1 368 ? -47.039 -11.267 66.865 1.00 69.62 368 GLN A O 1
ATOM 2984 N N . GLN A 1 369 ? -46.689 -9.270 65.935 1.00 58.12 369 GLN A N 1
ATOM 2985 C CA . GLN A 1 369 ? -46.921 -8.497 67.142 1.00 58.12 369 GLN A CA 1
ATOM 2986 C C . GLN A 1 369 ? -48.436 -8.330 67.281 1.00 58.12 369 GLN A C 1
ATOM 2988 O O . GLN A 1 369 ? -49.009 -7.274 67.024 1.00 58.12 369 GLN A O 1
ATOM 2993 N N . THR A 1 370 ? -49.111 -9.428 67.603 1.00 55.19 370 THR A N 1
ATOM 2994 C CA . THR A 1 370 ? -50.466 -9.406 68.134 1.00 55.19 370 THR A CA 1
ATOM 2995 C C . THR A 1 370 ? -50.379 -9.084 69.617 1.00 55.19 370 THR A C 1
ATOM 2997 O O . THR A 1 370 ? -49.803 -9.858 70.375 1.00 55.19 370 THR A O 1
ATOM 3000 N N . LYS A 1 371 ? -50.895 -7.891 69.929 1.00 47.62 371 LYS A N 1
ATOM 3001 C CA . LYS A 1 371 ? -51.770 -7.528 71.057 1.00 47.62 371 LYS A CA 1
ATOM 3002 C C . LYS A 1 371 ? -51.699 -8.352 72.335 1.00 47.62 371 LYS A C 1
ATOM 3004 O O . LYS A 1 371 ? -52.015 -9.558 72.267 1.00 47.62 371 LYS A O 1
#

Radius of gyration: 40.51 Å; chains: 1; bounding box: 114×62×138 Å

Organism: NCBI:txid64567

Sequence (371 aa):
MSSSGSTKRQSGSVTSTATASSSKRRRPLIKALLPITLDLPEVEDLPEDVPVGYQNFRHPENRTGTWDDAEENVLLGWLNTPENYALFLNPANHRPPLTGEYILERLRYILQKNGYPRDPVSVKNKLKSLADWYKNAKLLLSMTGQGNTDKANLIQRVLKRCRYYYTVDPIWGSNMRTEPINILQSDDVEGENEAEGQEQEDEYQDEPDDNIPAEILGWDRTLMAEKRQSTSTVTRATTTNQRKDTGDSITNTLALPAKESMSRRDTNTKDNIMERQLLENTMKKQRFERPKVDVEAQLIKKEIKEETKQYRVQAATQRKELDLQQKEIARQQSCFNQEEATKRLEMRNAHKLKKLQLQLEMEKLKPQQTK